Protein AF-A0A9N8DGD8-F1 (afdb_monomer_lite)

Structure (mmCIF, N/CA/C/O backbone):
data_AF-A0A9N8DGD8-F1
#
_entry.id   AF-A0A9N8DGD8-F1
#
loop_
_atom_site.group_PDB
_atom_site.id
_atom_site.type_symbol
_atom_site.label_atom_id
_atom_site.label_alt_id
_atom_site.label_comp_id
_atom_site.label_asym_id
_atom_site.label_entity_id
_atom_site.label_seq_id
_atom_site.pdbx_PDB_ins_code
_atom_site.Cartn_x
_atom_site.Cartn_y
_atom_site.Cartn_z
_atom_site.occupancy
_atom_site.B_iso_or_equiv
_atom_site.auth_seq_id
_atom_site.auth_comp_id
_atom_site.auth_asym_id
_atom_site.auth_atom_id
_atom_site.pdbx_PDB_model_num
ATOM 1 N N . MET A 1 1 ? 36.463 -11.127 -28.445 1.00 45.12 1 MET A N 1
ATOM 2 C CA . MET A 1 1 ? 36.648 -9.785 -27.838 1.00 45.12 1 MET A CA 1
ATOM 3 C C . MET A 1 1 ? 35.367 -8.936 -27.767 1.00 45.12 1 MET A C 1
ATOM 5 O O . MET A 1 1 ? 35.412 -7.889 -27.143 1.00 45.12 1 MET A O 1
ATOM 9 N N . MET A 1 2 ? 34.224 -9.372 -28.323 1.00 41.81 2 MET A N 1
ATOM 10 C CA . MET A 1 2 ? 32.972 -8.586 -28.338 1.00 41.81 2 MET A CA 1
ATOM 11 C C 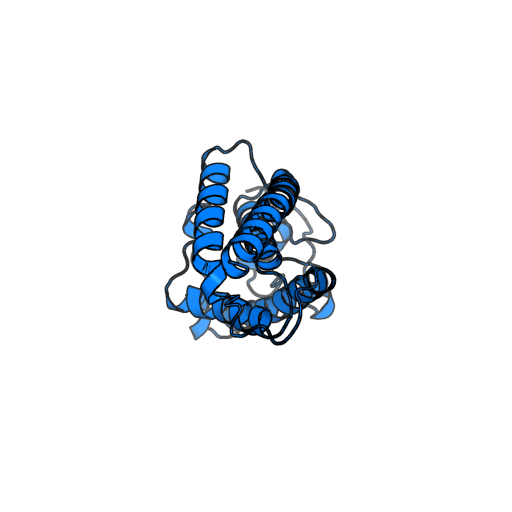. MET A 1 2 ? 32.136 -8.636 -27.042 1.00 41.81 2 MET A C 1
ATOM 13 O O . MET A 1 2 ? 31.405 -7.694 -26.780 1.00 41.81 2 MET A O 1
ATOM 17 N N . GLY A 1 3 ? 32.265 -9.666 -26.195 1.00 35.34 3 GLY A N 1
ATOM 18 C CA . GLY A 1 3 ? 31.406 -9.816 -25.003 1.00 35.34 3 GLY A CA 1
ATOM 19 C C . GLY A 1 3 ? 31.672 -8.829 -23.856 1.00 35.34 3 GLY A C 1
ATOM 20 O O . GLY A 1 3 ? 30.759 -8.490 -23.117 1.00 35.34 3 GLY A O 1
ATOM 21 N N . TRP A 1 4 ? 32.902 -8.323 -23.718 1.00 36.56 4 TRP A N 1
ATOM 22 C CA . TRP A 1 4 ? 33.268 -7.411 -22.622 1.00 36.56 4 TRP A CA 1
ATOM 23 C C . TRP A 1 4 ? 32.803 -5.967 -22.851 1.00 36.56 4 TRP A C 1
ATOM 25 O O . TRP A 1 4 ? 32.553 -5.247 -21.889 1.00 36.56 4 TRP A O 1
ATOM 35 N N . PHE A 1 5 ? 32.682 -5.537 -24.111 1.00 35.47 5 PHE A N 1
ATOM 36 C CA . PHE A 1 5 ? 32.248 -4.179 -24.454 1.00 35.47 5 PHE A CA 1
ATOM 37 C C . PHE A 1 5 ? 30.738 -3.991 -24.263 1.00 35.47 5 PHE A C 1
ATOM 39 O O . PHE A 1 5 ? 30.320 -2.945 -23.775 1.00 35.47 5 PHE A O 1
ATOM 46 N N . THR A 1 6 ? 29.934 -5.014 -24.571 1.00 43.31 6 THR A N 1
ATOM 47 C CA . THR A 1 6 ? 28.477 -4.989 -24.372 1.00 43.31 6 THR A CA 1
ATOM 48 C C . THR A 1 6 ? 28.124 -4.918 -22.887 1.00 43.31 6 THR A C 1
ATOM 50 O O . THR A 1 6 ? 27.436 -3.994 -22.475 1.00 43.31 6 THR A O 1
ATOM 53 N N . ILE A 1 7 ? 28.734 -5.777 -22.057 1.00 41.41 7 ILE A N 1
ATOM 54 C CA . ILE A 1 7 ? 28.515 -5.800 -20.598 1.00 41.41 7 ILE A CA 1
ATOM 55 C C . ILE A 1 7 ? 28.854 -4.449 -19.949 1.00 41.41 7 ILE A C 1
ATOM 57 O O . ILE A 1 7 ? 28.162 -3.998 -19.041 1.00 41.41 7 ILE A O 1
ATOM 61 N N . LYS A 1 8 ? 29.915 -3.776 -20.411 1.00 36.75 8 LYS A N 1
ATOM 62 C CA . LYS A 1 8 ? 30.334 -2.481 -19.858 1.00 36.75 8 LYS A CA 1
ATOM 63 C C . LYS A 1 8 ? 29.373 -1.349 -20.232 1.00 36.75 8 LYS A C 1
ATOM 65 O O . LYS A 1 8 ? 29.128 -0.476 -19.407 1.00 36.75 8 LYS A O 1
ATOM 70 N N . ASN A 1 9 ? 28.824 -1.376 -21.446 1.00 41.09 9 ASN A N 1
ATOM 71 C CA . ASN A 1 9 ? 27.825 -0.407 -21.895 1.00 41.09 9 ASN A CA 1
ATOM 72 C C . ASN A 1 9 ? 26.467 -0.635 -21.217 1.00 41.09 9 ASN A C 1
ATOM 74 O O . ASN A 1 9 ? 25.827 0.337 -20.819 1.00 41.09 9 ASN A O 1
ATOM 78 N N . ASP A 1 10 ? 26.079 -1.893 -21.001 1.00 40.75 10 ASP A N 1
ATOM 79 C CA . ASP A 1 10 ? 24.884 -2.244 -20.231 1.00 40.75 10 ASP A CA 1
ATOM 80 C C . ASP A 1 10 ? 25.025 -1.767 -18.779 1.00 40.75 10 ASP A C 1
ATOM 82 O O . ASP A 1 10 ? 24.144 -1.072 -18.282 1.00 40.75 10 ASP A O 1
ATOM 86 N N . LEU A 1 11 ? 26.177 -1.998 -18.137 1.00 36.31 11 LEU A N 1
ATOM 87 C CA . LEU A 1 11 ? 26.467 -1.499 -16.785 1.00 36.31 11 LEU A CA 1
ATOM 88 C C . LEU A 1 11 ? 26.450 0.034 -16.694 1.00 36.31 11 LEU A C 1
ATOM 90 O O . LEU A 1 11 ? 25.847 0.578 -15.775 1.00 36.31 11 LEU A O 1
ATOM 94 N N . LEU A 1 12 ? 27.052 0.744 -17.653 1.00 39.06 12 LEU A N 1
ATOM 95 C CA . LEU A 1 12 ? 27.059 2.213 -17.674 1.00 39.06 12 LEU A CA 1
ATOM 96 C C . LEU A 1 12 ? 25.661 2.799 -17.925 1.00 39.06 12 LEU A C 1
ATOM 98 O O . LEU A 1 12 ? 25.303 3.814 -17.323 1.00 39.06 12 LEU A O 1
ATOM 102 N N . SER A 1 13 ? 24.851 2.153 -18.770 1.00 50.62 13 SER A N 1
ATOM 103 C CA . SER A 1 13 ? 23.455 2.543 -18.991 1.00 50.62 13 SER A CA 1
ATOM 104 C C . SER A 1 13 ? 22.591 2.262 -17.758 1.00 50.62 13 SER A C 1
ATOM 106 O O . SER A 1 13 ? 21.786 3.105 -17.372 1.00 50.62 13 SER A O 1
ATOM 108 N N . MET A 1 14 ? 22.820 1.144 -17.064 1.00 40.88 14 MET A N 1
ATOM 109 C CA . MET A 1 14 ? 22.146 0.807 -15.813 1.00 40.88 14 MET A CA 1
ATOM 110 C C . MET A 1 14 ? 22.556 1.736 -14.668 1.00 40.88 14 MET A C 1
ATOM 112 O O . MET A 1 14 ? 21.687 2.116 -13.898 1.00 40.88 14 MET A O 1
ATOM 116 N N . GLU A 1 15 ? 23.817 2.162 -14.556 1.00 41.19 15 GLU A N 1
ATOM 117 C CA . GLU A 1 15 ? 24.265 3.115 -13.525 1.00 41.19 15 GLU A CA 1
ATOM 118 C C . GLU A 1 15 ? 23.739 4.540 -13.775 1.00 41.19 15 GLU A C 1
ATOM 120 O O . GLU A 1 15 ? 23.257 5.208 -12.855 1.00 41.19 15 GLU A O 1
ATOM 125 N N . SER A 1 16 ? 23.743 4.996 -15.030 1.00 44.84 16 SER A N 1
ATOM 126 C CA . SER A 1 16 ? 23.157 6.276 -15.455 1.00 44.84 16 SER A CA 1
ATOM 127 C C . SER A 1 16 ? 21.624 6.315 -15.299 1.00 44.84 16 SER A C 1
ATOM 129 O O . SER A 1 16 ? 21.041 7.350 -14.957 1.00 44.84 16 SER A O 1
ATOM 131 N N . PHE A 1 17 ? 20.949 5.185 -15.512 1.00 47.97 17 PHE A N 1
ATOM 132 C CA . PHE A 1 17 ? 19.490 5.099 -15.432 1.00 47.97 17 PHE A CA 1
ATOM 133 C C . PHE A 1 17 ? 18.988 4.743 -14.025 1.00 47.97 17 PHE A C 1
ATOM 135 O O . PHE A 1 17 ? 17.947 5.229 -13.589 1.00 47.97 17 PHE A O 1
ATOM 142 N N . ALA A 1 18 ? 19.750 3.958 -13.258 1.00 43.03 18 ALA A N 1
ATOM 143 C CA . ALA A 1 18 ? 19.518 3.759 -11.833 1.00 43.03 18 ALA A CA 1
ATOM 144 C C . ALA A 1 18 ? 19.726 5.066 -11.071 1.00 43.03 18 ALA A C 1
ATOM 146 O O . ALA A 1 18 ? 18.912 5.379 -10.217 1.00 43.03 18 ALA A O 1
ATOM 147 N N . SER A 1 19 ? 20.730 5.879 -11.408 1.00 46.78 19 SER A N 1
ATOM 148 C CA . SER A 1 19 ? 20.906 7.191 -10.769 1.00 46.78 19 SER A CA 1
ATOM 149 C C . SER A 1 19 ? 19.759 8.162 -11.072 1.00 46.78 19 SER A C 1
ATOM 151 O O . SER A 1 19 ? 19.330 8.870 -10.166 1.00 46.78 19 SER A O 1
ATOM 153 N N . SER A 1 20 ? 19.183 8.151 -12.280 1.00 52.03 20 SER A N 1
ATOM 154 C CA . SER A 1 20 ? 18.013 8.984 -12.613 1.00 52.03 20 SER A CA 1
ATOM 155 C C . SER A 1 20 ? 16.696 8.438 -12.048 1.00 52.03 20 SER A C 1
ATOM 157 O O . SER A 1 20 ? 15.911 9.206 -11.498 1.00 52.03 20 SER A O 1
ATOM 159 N N . GLY A 1 21 ? 16.470 7.122 -12.083 1.00 50.25 21 GLY A N 1
ATOM 160 C CA . GLY A 1 21 ? 15.317 6.484 -11.443 1.00 50.25 21 GLY A CA 1
ATOM 161 C C . GLY A 1 21 ? 15.341 6.630 -9.920 1.00 50.25 21 GLY A C 1
ATOM 162 O O . GLY A 1 21 ? 14.344 7.020 -9.324 1.00 50.25 21 GLY A O 1
ATOM 163 N N . VAL A 1 22 ? 16.491 6.402 -9.282 1.00 51.03 22 VAL A N 1
ATOM 164 C CA . VAL A 1 22 ? 16.682 6.601 -7.837 1.00 51.03 22 VAL A CA 1
ATOM 165 C C . VAL A 1 22 ? 16.555 8.076 -7.467 1.00 51.03 22 VAL A C 1
ATOM 167 O O . VAL A 1 22 ? 15.901 8.375 -6.474 1.00 51.03 22 VAL A O 1
ATOM 170 N N . ALA A 1 23 ? 17.087 9.008 -8.264 1.00 51.75 23 ALA A N 1
ATOM 171 C CA . ALA A 1 23 ? 16.906 10.440 -8.020 1.00 51.75 23 ALA A CA 1
ATOM 172 C C . ALA A 1 23 ? 15.431 10.859 -8.107 1.00 51.75 23 ALA A C 1
ATOM 174 O O . ALA A 1 23 ? 14.947 11.559 -7.221 1.00 51.75 23 ALA A O 1
ATOM 175 N N . VAL A 1 24 ? 14.691 10.388 -9.116 1.00 54.88 24 VAL A N 1
ATOM 176 C CA . VAL A 1 24 ? 13.244 10.636 -9.231 1.00 54.88 24 VAL A CA 1
ATOM 177 C C . VAL A 1 24 ? 12.498 10.049 -8.035 1.00 54.88 24 VAL A C 1
ATOM 179 O O . VAL A 1 24 ? 11.605 10.699 -7.507 1.00 54.88 24 VAL A O 1
ATOM 182 N N . VAL A 1 25 ? 12.878 8.865 -7.550 1.00 53.19 25 VAL A N 1
ATOM 183 C CA . VAL A 1 25 ? 12.225 8.258 -6.382 1.00 53.19 25 VAL A CA 1
ATOM 184 C C . VAL A 1 25 ? 12.551 8.979 -5.089 1.00 53.19 25 VAL A C 1
ATOM 186 O O . VAL A 1 25 ? 11.642 9.218 -4.299 1.00 53.19 25 VAL A O 1
ATOM 189 N N . LEU A 1 26 ? 13.809 9.366 -4.877 1.00 55.69 26 LEU A N 1
ATOM 190 C CA . LEU A 1 26 ? 14.176 10.208 -3.747 1.00 55.69 26 LEU A CA 1
ATOM 191 C C . LEU A 1 26 ? 13.313 11.470 -3.781 1.00 55.69 26 LEU A C 1
ATOM 193 O O . LEU A 1 26 ? 12.625 11.735 -2.804 1.00 55.69 26 LEU A O 1
ATOM 197 N N . VAL A 1 27 ? 13.198 12.136 -4.935 1.00 57.72 27 VAL A N 1
ATOM 198 C CA . VAL A 1 27 ? 12.345 13.321 -5.114 1.00 57.72 27 VAL A CA 1
ATOM 199 C C . VAL A 1 27 ? 10.859 13.047 -4.859 1.00 57.72 27 VAL A C 1
ATOM 201 O O . VAL A 1 27 ? 10.216 13.831 -4.168 1.00 57.72 27 VAL A O 1
ATOM 204 N N . LEU A 1 28 ? 10.299 11.940 -5.351 1.00 55.19 28 LEU A N 1
ATOM 205 C CA . LEU A 1 28 ? 8.897 11.572 -5.109 1.00 55.19 28 LEU A CA 1
ATOM 206 C C . LEU A 1 28 ? 8.637 11.119 -3.665 1.00 55.19 28 LEU A C 1
ATOM 208 O O . LEU A 1 28 ? 7.498 11.180 -3.205 1.00 55.19 28 LEU A O 1
ATOM 212 N N . SER A 1 29 ? 9.677 10.690 -2.948 1.00 56.81 29 SER A N 1
ATOM 213 C CA . SER A 1 29 ? 9.613 10.344 -1.528 1.00 56.81 29 SER A CA 1
ATOM 214 C C . SER A 1 29 ? 9.769 11.562 -0.607 1.00 56.81 29 SER A C 1
ATOM 216 O O . SER A 1 29 ? 9.266 11.525 0.514 1.00 56.81 29 SER A O 1
ATOM 218 N N . ILE A 1 30 ? 10.369 12.670 -1.077 1.00 61.88 30 ILE A N 1
ATOM 219 C CA . ILE A 1 30 ? 10.554 13.921 -0.307 1.00 61.88 30 ILE A CA 1
ATOM 220 C C . ILE A 1 30 ? 9.249 14.433 0.329 1.00 61.88 30 ILE A C 1
ATOM 222 O O . ILE A 1 30 ? 9.280 14.763 1.514 1.00 61.88 30 ILE A O 1
ATOM 226 N N . PRO A 1 31 ? 8.086 14.465 -0.357 1.00 57.06 31 PRO A N 1
ATOM 227 C CA . PRO A 1 31 ? 6.829 14.886 0.266 1.00 57.06 31 PRO A CA 1
ATOM 228 C C . PRO A 1 31 ? 6.429 14.024 1.472 1.00 57.06 31 PRO A C 1
ATOM 230 O O . PRO A 1 31 ? 5.739 14.488 2.384 1.00 57.06 31 PRO A O 1
ATOM 233 N N . PHE A 1 32 ? 6.892 12.775 1.511 1.00 55.53 32 PHE A N 1
ATOM 234 C CA . PHE A 1 32 ? 6.662 11.846 2.608 1.00 55.53 32 PHE A CA 1
ATOM 235 C C . PHE A 1 32 ? 7.762 11.923 3.677 1.00 55.53 32 PHE A C 1
ATOM 237 O O . PHE A 1 32 ? 7.430 11.763 4.850 1.00 55.53 32 PHE A O 1
ATOM 244 N N . MET A 1 33 ? 9.003 12.297 3.332 1.00 57.06 33 MET A N 1
ATOM 245 C CA . MET A 1 33 ? 10.107 12.543 4.280 1.00 57.06 33 MET A CA 1
ATOM 246 C C . MET A 1 33 ? 9.731 13.564 5.358 1.00 57.06 33 MET A C 1
ATOM 248 O O . MET A 1 33 ? 9.029 14.543 5.102 1.00 57.06 33 MET A O 1
ATOM 252 N N . THR A 1 34 ? 10.151 13.309 6.595 1.00 59.06 34 THR A N 1
ATOM 253 C CA . THR A 1 34 ? 9.811 14.141 7.762 1.00 59.06 34 THR A CA 1
ATOM 254 C C . THR A 1 34 ? 11.073 14.685 8.416 1.00 59.06 34 THR A C 1
ATOM 256 O O . THR A 1 34 ? 12.161 14.155 8.193 1.00 59.06 34 THR A O 1
ATOM 259 N N . ASP A 1 35 ? 10.928 15.677 9.295 1.00 59.62 35 ASP A N 1
ATOM 260 C CA . ASP A 1 35 ? 12.024 16.170 10.147 1.00 59.62 35 ASP A CA 1
ATOM 261 C C . ASP A 1 35 ? 12.508 15.105 11.154 1.00 59.62 35 ASP A C 1
ATOM 263 O O . ASP A 1 35 ? 13.486 15.292 11.877 1.00 59.62 35 ASP A O 1
ATOM 267 N N . ASN A 1 36 ? 11.827 13.957 11.212 1.00 63.00 36 ASN A N 1
ATOM 268 C CA . ASN A 1 36 ? 12.174 12.859 12.086 1.00 63.00 36 ASN A CA 1
ATOM 269 C C . ASN A 1 36 ? 13.283 11.999 11.456 1.00 63.00 36 ASN A C 1
ATOM 271 O O . ASN A 1 36 ? 13.071 11.245 10.506 1.00 63.00 36 ASN A O 1
ATOM 275 N N . VAL A 1 37 ? 14.479 12.066 12.040 1.00 65.06 37 VAL A N 1
ATOM 276 C CA . VAL A 1 37 ? 15.655 11.293 11.607 1.00 65.06 37 VAL A CA 1
ATOM 277 C C . VAL A 1 37 ? 15.387 9.782 11.599 1.00 65.06 37 VAL A C 1
ATOM 279 O O . VAL A 1 37 ? 15.874 9.083 10.708 1.00 65.06 37 VAL A O 1
ATOM 282 N N . ALA A 1 38 ? 14.570 9.264 12.523 1.00 62.88 38 ALA A N 1
ATOM 283 C CA . ALA A 1 38 ? 14.193 7.851 12.533 1.00 62.88 38 ALA A CA 1
ATOM 284 C C . ALA A 1 38 ? 13.357 7.475 11.296 1.00 62.88 38 ALA A C 1
ATOM 286 O O . ALA A 1 38 ? 13.631 6.459 10.664 1.00 62.88 38 ALA A O 1
ATOM 287 N N . PHE A 1 39 ? 12.408 8.324 10.886 1.00 62.16 39 PHE A N 1
ATOM 288 C CA . PHE A 1 39 ? 11.596 8.121 9.677 1.00 62.16 39 PHE A CA 1
ATOM 289 C C . PHE A 1 39 ? 12.470 8.018 8.419 1.00 62.16 39 PHE A C 1
ATOM 291 O O . PHE A 1 39 ? 12.303 7.111 7.599 1.00 62.16 39 PHE A O 1
ATOM 298 N N . ASN A 1 40 ? 13.430 8.935 8.282 1.00 63.62 40 ASN A N 1
ATOM 299 C CA . ASN A 1 40 ? 14.326 8.968 7.126 1.00 63.62 40 ASN A CA 1
ATOM 300 C C . ASN A 1 40 ? 15.275 7.759 7.123 1.00 63.62 40 ASN A C 1
ATOM 302 O O . ASN A 1 40 ? 15.513 7.163 6.074 1.00 63.62 40 ASN A O 1
ATOM 306 N N . SER A 1 41 ? 15.743 7.339 8.303 1.00 66.75 41 SER A N 1
ATOM 307 C CA . SER A 1 41 ? 16.620 6.170 8.462 1.00 66.75 41 SER A CA 1
ATOM 308 C C . SER A 1 41 ? 15.907 4.862 8.101 1.00 66.75 41 SER A C 1
ATOM 310 O O . SER A 1 41 ? 16.477 4.004 7.432 1.00 66.75 41 SER A O 1
ATOM 312 N N . ILE A 1 42 ? 14.635 4.723 8.481 1.00 65.50 42 ILE A N 1
ATOM 313 C CA . ILE A 1 42 ? 13.803 3.562 8.136 1.00 65.50 42 ILE A CA 1
ATOM 314 C C . ILE A 1 42 ? 13.496 3.544 6.641 1.00 65.50 42 ILE A C 1
ATOM 316 O O . ILE A 1 42 ? 13.594 2.496 6.007 1.00 65.50 42 ILE A O 1
ATOM 320 N N . SER A 1 43 ? 13.155 4.692 6.055 1.00 63.12 43 SER A N 1
ATOM 321 C CA . SER A 1 43 ? 12.910 4.791 4.611 1.00 63.12 43 SER A CA 1
ATOM 322 C C . SER A 1 43 ? 14.147 4.358 3.811 1.00 63.12 43 SER A C 1
ATOM 324 O O . SER A 1 43 ? 14.028 3.614 2.840 1.00 63.12 43 SER A O 1
ATOM 326 N N . LEU A 1 44 ? 15.347 4.725 4.277 1.00 65.81 44 LEU A N 1
ATOM 327 C CA . LEU A 1 44 ? 16.617 4.296 3.687 1.00 65.81 44 LEU A CA 1
ATOM 328 C C . LEU A 1 44 ? 16.910 2.797 3.900 1.00 65.81 44 LEU A C 1
ATOM 330 O O . LEU A 1 44 ? 17.378 2.125 2.983 1.00 65.81 44 LEU A O 1
ATOM 334 N N . ALA A 1 45 ? 16.608 2.238 5.074 1.00 68.38 45 ALA A N 1
ATOM 335 C CA . ALA A 1 45 ? 16.751 0.800 5.311 1.00 68.38 45 ALA A CA 1
ATOM 336 C C . ALA A 1 45 ? 15.823 -0.026 4.397 1.00 68.38 45 ALA A C 1
ATOM 338 O O . ALA A 1 45 ? 16.246 -1.028 3.817 1.00 68.38 45 ALA A O 1
ATOM 339 N N . ASN A 1 46 ? 14.586 0.435 4.190 1.00 65.00 46 ASN A N 1
ATOM 340 C CA . ASN A 1 46 ? 13.637 -0.202 3.272 1.00 65.00 46 ASN A CA 1
ATOM 341 C C . ASN A 1 46 ? 14.037 -0.041 1.806 1.00 65.00 46 ASN A C 1
ATOM 343 O O . ASN A 1 46 ? 13.808 -0.952 1.013 1.00 65.00 46 ASN A O 1
ATOM 347 N N . PHE A 1 47 ? 14.699 1.059 1.442 1.00 63.78 47 PHE A N 1
ATOM 348 C CA . PHE A 1 47 ? 15.359 1.182 0.142 1.00 63.78 47 PHE A CA 1
ATOM 349 C C . PHE A 1 47 ? 16.386 0.060 -0.069 1.00 63.78 47 PHE A C 1
ATOM 351 O O . PHE A 1 47 ? 16.350 -0.625 -1.092 1.00 63.78 47 PHE A O 1
ATOM 358 N N . GLY A 1 48 ? 17.236 -0.200 0.930 1.00 65.94 48 GLY A N 1
ATOM 359 C CA . GLY A 1 48 ? 18.177 -1.323 0.911 1.00 65.94 48 GLY A CA 1
ATOM 360 C C . GLY A 1 48 ? 17.483 -2.683 0.763 1.00 65.94 48 GLY A C 1
ATOM 361 O O . GLY A 1 48 ? 17.870 -3.485 -0.086 1.00 65.94 48 GLY A O 1
ATOM 362 N N . LEU A 1 49 ? 16.409 -2.924 1.521 1.00 67.62 49 LEU A N 1
ATOM 363 C CA . LEU A 1 49 ? 15.612 -4.151 1.414 1.00 67.62 49 LEU A CA 1
ATOM 364 C C . LEU A 1 49 ? 14.945 -4.300 0.035 1.00 67.62 49 LEU A C 1
ATOM 366 O O . LEU A 1 49 ? 14.942 -5.388 -0.536 1.00 67.62 49 LEU A O 1
ATOM 370 N N . SER A 1 50 ? 14.438 -3.207 -0.536 1.00 65.44 50 SER A N 1
ATOM 371 C CA . SER A 1 50 ? 13.839 -3.184 -1.877 1.00 65.44 50 SER A CA 1
ATOM 372 C C . SER A 1 50 ? 14.839 -3.614 -2.941 1.00 65.44 50 SER A C 1
ATOM 374 O O . SER A 1 50 ? 14.507 -4.412 -3.817 1.00 65.44 50 SER A O 1
ATOM 376 N N . LEU A 1 51 ? 16.078 -3.120 -2.853 1.00 67.06 51 LEU A N 1
ATOM 377 C CA . LEU A 1 51 ? 17.158 -3.519 -3.752 1.00 67.06 51 LEU A CA 1
ATOM 378 C C . LEU A 1 51 ? 17.468 -5.012 -3.621 1.00 67.06 51 LEU A C 1
ATOM 380 O O . LEU A 1 51 ? 17.582 -5.687 -4.643 1.00 67.06 51 LEU A O 1
ATOM 384 N N . LEU A 1 52 ? 17.531 -5.530 -2.390 1.00 70.69 52 LEU A N 1
ATOM 385 C CA . LEU A 1 52 ? 17.789 -6.947 -2.112 1.00 70.69 52 LEU A CA 1
ATOM 386 C C . LEU A 1 52 ? 16.681 -7.869 -2.636 1.00 70.69 52 LEU A C 1
ATOM 388 O O . LEU A 1 52 ? 16.976 -8.937 -3.166 1.00 70.69 52 LEU A O 1
ATOM 392 N N . LEU A 1 53 ? 15.414 -7.467 -2.512 1.00 69.31 53 LEU A N 1
ATOM 393 C CA . LEU A 1 53 ? 14.272 -8.262 -2.972 1.00 69.31 53 LEU A CA 1
ATOM 394 C C . LEU A 1 53 ? 14.023 -8.124 -4.479 1.00 69.31 53 LEU A C 1
ATOM 396 O O . LEU A 1 53 ? 13.463 -9.035 -5.089 1.00 69.31 53 LEU A O 1
ATOM 400 N N . SER A 1 54 ? 14.460 -7.025 -5.102 1.00 69.19 54 SER A N 1
ATOM 401 C CA . SER A 1 54 ? 14.200 -6.737 -6.517 1.00 69.19 54 SER A CA 1
ATOM 402 C C . SER A 1 54 ? 14.547 -7.875 -7.498 1.00 69.19 54 SER A C 1
ATOM 404 O O . SER A 1 54 ? 13.751 -8.091 -8.413 1.00 69.19 54 SER A O 1
ATOM 406 N N . PRO A 1 55 ? 15.621 -8.679 -7.331 1.00 69.12 55 PRO A N 1
ATOM 407 C CA . PRO A 1 55 ? 15.916 -9.786 -8.243 1.00 69.12 55 PRO A CA 1
ATOM 408 C C . PRO A 1 55 ? 14.956 -10.974 -8.090 1.00 69.12 55 PRO A C 1
ATOM 410 O O . PRO A 1 55 ? 14.761 -11.722 -9.040 1.00 69.12 55 PRO A O 1
ATOM 413 N N . ILE A 1 56 ? 14.346 -11.163 -6.915 1.00 68.88 56 ILE A N 1
ATOM 414 C CA . ILE A 1 56 ? 13.363 -12.235 -6.665 1.00 68.88 56 ILE A CA 1
ATOM 415 C C . ILE A 1 56 ? 12.028 -11.889 -7.335 1.00 68.88 56 ILE A C 1
ATOM 417 O O . ILE A 1 56 ? 11.349 -12.754 -7.904 1.00 68.88 56 ILE A O 1
ATOM 421 N N . ILE A 1 57 ? 11.658 -10.609 -7.260 1.00 65.50 57 ILE A N 1
ATOM 422 C CA . ILE A 1 57 ? 10.402 -10.091 -7.799 1.00 65.50 57 ILE A CA 1
ATOM 423 C C . ILE A 1 57 ? 10.502 -9.920 -9.332 1.00 65.50 57 ILE A C 1
ATOM 425 O O . ILE A 1 57 ? 9.567 -10.290 -10.036 1.00 65.50 57 ILE A O 1
ATOM 429 N N . PHE A 1 58 ? 11.650 -9.450 -9.846 1.00 64.50 58 PHE A N 1
ATOM 430 C CA . PHE A 1 58 ? 11.885 -9.084 -11.257 1.00 64.50 58 PHE A CA 1
ATOM 431 C C . PHE A 1 58 ? 13.062 -9.835 -11.877 1.00 64.50 58 PHE A C 1
ATOM 433 O O . PHE A 1 58 ? 13.897 -9.232 -12.549 1.00 64.50 58 PHE A O 1
ATOM 440 N N . SER A 1 59 ? 13.182 -11.136 -11.619 1.00 63.66 59 SER A N 1
ATOM 441 C CA . SER A 1 59 ? 14.206 -11.950 -12.277 1.00 63.66 59 SER A CA 1
ATOM 442 C C . SER A 1 59 ? 14.048 -11.853 -13.798 1.00 63.66 59 SER A C 1
ATOM 444 O O . SER A 1 59 ? 12.982 -12.186 -14.323 1.00 63.66 59 SER A O 1
ATOM 446 N N . ASP A 1 60 ? 15.113 -11.449 -14.492 1.00 59.84 60 ASP A N 1
ATOM 447 C CA . ASP A 1 60 ? 15.112 -11.176 -15.940 1.00 59.84 60 ASP A CA 1
ATOM 448 C C . ASP A 1 60 ? 14.738 -12.425 -16.764 1.00 59.84 60 ASP A C 1
ATOM 450 O O . ASP A 1 60 ? 14.183 -12.332 -17.852 1.00 59.84 60 ASP A O 1
ATOM 454 N N . SER A 1 61 ? 14.948 -13.614 -16.194 1.00 55.69 61 SER A N 1
ATOM 455 C CA . SER A 1 61 ? 14.573 -14.913 -16.760 1.00 55.69 61 SER A CA 1
ATOM 456 C C . SER A 1 61 ? 13.063 -15.164 -16.875 1.00 55.69 61 SER A C 1
ATOM 458 O O . SER A 1 61 ? 12.670 -16.136 -17.513 1.00 55.69 61 SER A O 1
ATOM 460 N N . PHE A 1 62 ? 12.219 -14.327 -16.263 1.00 51.28 62 PHE A N 1
ATOM 461 C CA . PHE A 1 62 ? 10.759 -14.487 -16.252 1.00 51.28 62 PHE A CA 1
ATOM 462 C C . PHE A 1 62 ? 9.989 -13.315 -16.874 1.00 51.28 62 PHE A C 1
ATOM 464 O O . PHE A 1 62 ? 8.767 -13.411 -16.989 1.00 51.28 62 PHE A O 1
ATOM 471 N N . GLN A 1 63 ? 10.650 -12.223 -17.276 1.00 57.72 63 GLN A N 1
ATOM 472 C CA . GLN A 1 63 ? 9.959 -11.120 -17.946 1.00 57.72 63 GLN A CA 1
ATOM 473 C C . GLN A 1 63 ? 9.705 -11.486 -19.413 1.00 57.72 63 GLN A C 1
ATOM 475 O O . GLN A 1 63 ? 10.633 -11.706 -20.184 1.00 57.72 63 GLN A O 1
ATOM 480 N N . ILE A 1 64 ? 8.428 -11.584 -19.791 1.00 56.00 64 ILE A N 1
ATOM 481 C CA . ILE A 1 64 ? 7.991 -12.068 -21.114 1.00 56.00 64 ILE A CA 1
ATOM 482 C C . ILE A 1 64 ? 8.242 -11.022 -22.224 1.00 56.00 64 ILE A C 1
ATOM 484 O O . ILE A 1 64 ? 8.154 -11.342 -23.407 1.00 56.00 64 ILE A O 1
ATOM 4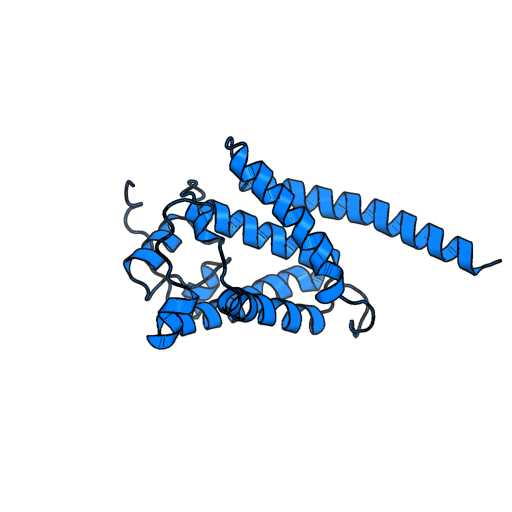88 N N . THR A 1 65 ? 8.580 -9.774 -21.884 1.00 59.16 65 THR A N 1
ATOM 489 C CA . THR A 1 65 ? 8.712 -8.672 -22.852 1.00 59.16 65 THR A CA 1
ATOM 490 C C . THR A 1 65 ? 9.699 -7.596 -22.395 1.00 59.16 65 THR A C 1
ATOM 492 O O . THR A 1 65 ? 10.040 -7.520 -21.217 1.00 59.16 65 THR A O 1
ATOM 495 N N . GLU A 1 66 ? 10.075 -6.715 -23.326 1.00 64.50 66 GLU A N 1
ATOM 496 C CA . GLU A 1 66 ? 10.906 -5.532 -23.078 1.00 64.50 66 GLU A CA 1
ATOM 497 C C . GLU A 1 66 ? 10.333 -4.617 -21.973 1.00 64.50 66 GLU A C 1
ATOM 499 O O . GLU A 1 66 ? 9.120 -4.362 -21.957 1.00 64.50 66 GLU A O 1
ATOM 504 N N . PRO A 1 67 ? 11.174 -4.083 -21.066 1.00 67.88 67 PRO A N 1
ATOM 505 C CA . PRO A 1 67 ? 10.732 -3.198 -19.993 1.00 67.88 67 PRO A CA 1
ATOM 506 C C . PRO A 1 67 ? 10.052 -1.928 -20.518 1.00 67.88 67 PRO A C 1
ATOM 508 O O . PRO A 1 67 ? 10.595 -1.229 -21.375 1.00 67.88 67 PRO A O 1
ATOM 511 N N . ASN A 1 68 ? 8.888 -1.569 -19.964 1.00 77.25 68 ASN A N 1
ATOM 512 C CA . ASN A 1 68 ? 8.148 -0.384 -20.399 1.00 77.25 68 ASN A CA 1
ATOM 513 C C . ASN A 1 68 ? 7.522 0.392 -19.224 1.00 77.25 68 ASN A C 1
ATOM 515 O O . ASN A 1 68 ? 6.628 -0.078 -18.520 1.00 77.25 68 ASN A O 1
ATOM 519 N N . TRP A 1 69 ? 7.966 1.639 -19.051 1.00 78.25 69 TRP A N 1
ATOM 520 C CA . TRP A 1 69 ? 7.530 2.544 -17.982 1.00 78.25 69 TRP A CA 1
ATOM 521 C C . TRP A 1 69 ? 6.043 2.908 -18.024 1.00 78.25 69 TRP A C 1
ATOM 523 O O . TRP A 1 69 ? 5.471 3.220 -16.980 1.00 78.25 69 TRP A O 1
ATOM 533 N N . TRP A 1 70 ? 5.385 2.810 -19.182 1.00 81.56 70 TRP A N 1
ATOM 534 C CA . TRP A 1 70 ? 3.940 3.036 -19.298 1.00 81.56 70 TRP A CA 1
ATOM 535 C C . TRP A 1 70 ? 3.107 2.027 -18.501 1.00 81.56 70 TRP A C 1
ATOM 537 O O . TRP A 1 70 ? 1.961 2.315 -18.160 1.00 81.56 70 TRP A O 1
ATOM 547 N N . PHE A 1 71 ? 3.683 0.876 -18.141 1.00 83.12 71 PHE A N 1
ATOM 548 C CA . PHE A 1 71 ? 3.028 -0.090 -17.265 1.00 83.12 71 PHE A CA 1
ATOM 549 C C . PHE A 1 71 ? 3.134 0.258 -15.783 1.00 83.12 71 PHE A C 1
ATOM 551 O O . PHE A 1 71 ? 2.405 -0.338 -14.998 1.00 83.12 71 PHE A O 1
ATOM 558 N N . LEU A 1 72 ? 3.969 1.221 -15.369 1.00 83.25 72 LEU A N 1
ATOM 559 C CA . LEU A 1 72 ? 4.085 1.582 -13.955 1.00 83.25 72 LEU A CA 1
ATOM 560 C C . LEU A 1 72 ? 2.755 2.112 -13.379 1.00 83.25 72 LEU A C 1
ATOM 562 O O . LEU A 1 72 ? 2.320 1.575 -12.364 1.00 83.25 72 LEU A O 1
ATOM 566 N N . PRO A 1 73 ? 2.036 3.071 -14.000 1.00 86.50 73 PRO A N 1
ATOM 567 C CA . PRO A 1 73 ? 0.723 3.488 -13.501 1.00 86.50 73 PRO A CA 1
ATOM 568 C C . PRO A 1 73 ? -0.299 2.344 -13.458 1.00 86.50 73 PRO A C 1
ATOM 570 O O . PRO A 1 73 ? -1.062 2.235 -12.500 1.00 86.50 73 PRO A O 1
ATOM 573 N N . ILE A 1 74 ? -0.288 1.464 -14.466 1.00 88.19 74 ILE A N 1
ATOM 574 C CA . ILE A 1 74 ? -1.165 0.284 -14.521 1.00 88.19 74 ILE A CA 1
ATOM 575 C C . ILE A 1 74 ? -0.845 -0.651 -13.354 1.00 88.19 74 ILE A C 1
ATOM 577 O O . ILE A 1 74 ? -1.749 -1.090 -12.651 1.00 88.19 74 ILE A O 1
ATOM 581 N N . PHE A 1 75 ? 0.440 -0.902 -13.112 1.00 87.19 75 PHE A N 1
ATOM 582 C CA . PHE A 1 75 ? 0.928 -1.700 -11.999 1.00 87.19 75 PHE A CA 1
ATOM 583 C C . PHE A 1 75 ? 0.469 -1.127 -10.656 1.00 87.19 75 PHE A C 1
ATOM 585 O O . PHE A 1 75 ? -0.080 -1.873 -9.854 1.00 87.19 75 PHE A O 1
ATOM 592 N N . LEU A 1 76 ? 0.602 0.188 -10.437 1.00 88.62 76 LEU A N 1
ATOM 593 C CA . LEU A 1 76 ? 0.137 0.847 -9.210 1.00 88.62 76 LEU A CA 1
ATOM 594 C C . LEU A 1 76 ? -1.366 0.642 -8.977 1.00 88.62 76 LEU A C 1
ATOM 596 O O . LEU A 1 76 ? -1.770 0.288 -7.873 1.00 88.62 76 LEU A O 1
ATOM 600 N N . VAL A 1 77 ? -2.192 0.851 -10.005 1.00 91.12 77 VAL A N 1
ATOM 601 C CA . VAL A 1 77 ? -3.657 0.741 -9.893 1.00 91.12 77 VAL A CA 1
ATOM 602 C C . VAL A 1 77 ? -4.100 -0.709 -9.703 1.00 91.12 77 VAL A C 1
ATOM 604 O O . VAL A 1 77 ? -4.916 -0.993 -8.828 1.00 91.12 77 VAL A O 1
ATOM 607 N N . VAL A 1 78 ? -3.561 -1.636 -10.501 1.00 91.81 78 VAL A N 1
ATOM 608 C CA . VAL A 1 78 ? -3.884 -3.068 -10.406 1.00 91.81 78 VAL A CA 1
ATOM 609 C C . VAL A 1 78 ? -3.476 -3.611 -9.042 1.00 91.81 78 VAL A C 1
ATOM 611 O O . VAL A 1 78 ? -4.251 -4.322 -8.403 1.00 91.81 78 VAL A O 1
ATOM 614 N N . LEU A 1 79 ? -2.279 -3.257 -8.577 1.00 90.81 79 LEU A N 1
ATOM 615 C CA . LEU A 1 79 ? -1.776 -3.740 -7.305 1.00 90.81 79 LEU A CA 1
ATOM 616 C C . LEU A 1 79 ? -2.539 -3.134 -6.124 1.00 90.81 79 LEU A C 1
ATOM 618 O O . LEU A 1 79 ? -2.903 -3.882 -5.223 1.00 90.81 79 LEU A O 1
ATOM 622 N N . ASP A 1 80 ? -2.871 -1.838 -6.144 1.00 93.75 80 ASP A N 1
ATOM 623 C CA . ASP A 1 80 ? -3.725 -1.234 -5.110 1.00 93.75 80 ASP A CA 1
ATOM 624 C C . ASP A 1 80 ? -5.110 -1.897 -5.061 1.00 93.75 80 ASP A C 1
ATOM 626 O O . ASP A 1 80 ? -5.605 -2.199 -3.979 1.00 93.75 80 ASP A O 1
ATOM 630 N N . ALA A 1 81 ? -5.706 -2.223 -6.214 1.00 95.06 81 ALA A N 1
ATOM 631 C CA . ALA A 1 81 ? -6.979 -2.940 -6.268 1.00 95.06 81 ALA A CA 1
ATOM 632 C C . ALA A 1 81 ? -6.886 -4.366 -5.695 1.00 95.06 81 ALA A C 1
ATOM 634 O O . ALA A 1 81 ? -7.785 -4.801 -4.975 1.00 95.06 81 ALA A O 1
ATOM 635 N N . ILE A 1 82 ? -5.809 -5.106 -5.976 1.00 94.69 82 ILE A N 1
ATOM 636 C CA . ILE A 1 82 ? -5.614 -6.449 -5.408 1.00 94.69 82 ILE A CA 1
ATOM 637 C C . ILE A 1 82 ? -5.370 -6.364 -3.899 1.00 94.69 82 ILE A C 1
ATOM 639 O O . ILE A 1 82 ? -6.007 -7.088 -3.132 1.00 94.69 82 ILE A O 1
ATOM 643 N N . LEU A 1 83 ? -4.492 -5.460 -3.461 1.00 92.62 83 LEU A N 1
ATOM 644 C CA . LEU A 1 83 ? -4.189 -5.266 -2.045 1.00 92.62 83 LEU A CA 1
ATOM 645 C C . LEU A 1 83 ? -5.401 -4.745 -1.268 1.00 92.62 83 LEU A C 1
ATOM 647 O O . LEU A 1 83 ? -5.594 -5.145 -0.126 1.00 92.62 83 LEU A O 1
ATOM 651 N N . TYR A 1 84 ? -6.268 -3.940 -1.885 1.00 95.25 84 TYR A N 1
ATOM 652 C CA . TYR A 1 84 ? -7.573 -3.571 -1.334 1.00 95.25 84 TYR A CA 1
ATOM 653 C C . TYR A 1 84 ? -8.414 -4.806 -0.997 1.00 95.25 84 TYR A C 1
ATOM 655 O O . TYR A 1 84 ? -8.980 -4.898 0.093 1.00 95.25 84 TYR A O 1
ATOM 663 N N . TRP A 1 85 ? -8.491 -5.777 -1.912 1.00 94.75 85 TRP A N 1
ATOM 664 C CA . TRP A 1 85 ? -9.253 -6.998 -1.669 1.00 94.75 85 TRP A CA 1
ATOM 665 C C . TRP A 1 85 ? -8.620 -7.836 -0.569 1.00 94.75 85 TRP A C 1
ATOM 667 O O . TRP A 1 85 ? -9.335 -8.234 0.347 1.00 94.75 85 TRP A O 1
ATOM 677 N N . VAL A 1 86 ? -7.299 -8.043 -0.606 1.00 92.38 86 VAL A N 1
ATOM 678 C CA . VAL A 1 86 ? -6.557 -8.727 0.469 1.00 92.38 86 VAL A CA 1
ATOM 679 C C . VAL A 1 86 ? -6.866 -8.083 1.821 1.00 92.38 86 VAL A C 1
ATOM 681 O O . VAL A 1 86 ? -7.317 -8.761 2.744 1.00 92.38 86 VAL A O 1
ATOM 684 N N . HIS A 1 87 ? -6.739 -6.760 1.904 1.00 92.00 87 HIS A N 1
ATOM 685 C CA . HIS A 1 87 ? -7.011 -5.987 3.106 1.00 92.00 87 HIS A CA 1
ATOM 686 C C . HIS A 1 87 ? -8.456 -6.169 3.593 1.00 92.00 87 HIS A C 1
ATOM 688 O O . HIS A 1 87 ? -8.712 -6.487 4.758 1.00 92.00 87 HIS A O 1
ATOM 694 N N . ARG A 1 88 ? -9.425 -6.034 2.685 1.00 92.56 88 ARG A N 1
ATOM 695 C CA . ARG A 1 88 ? -10.847 -6.212 2.985 1.00 92.56 88 ARG A CA 1
ATOM 696 C C . ARG A 1 88 ? -11.165 -7.632 3.452 1.00 92.56 88 ARG A C 1
ATOM 698 O O . ARG A 1 88 ? -11.972 -7.795 4.367 1.00 92.56 88 ARG A O 1
ATOM 705 N N . PHE A 1 89 ? -10.557 -8.657 2.854 1.00 90.56 89 PHE A N 1
ATOM 706 C CA . PHE A 1 89 ? -10.730 -10.047 3.278 1.00 90.56 89 PHE A CA 1
ATOM 707 C C . PHE A 1 89 ? -10.185 -10.272 4.690 1.00 90.56 89 PHE A C 1
ATOM 709 O O . PHE A 1 89 ? -10.892 -10.868 5.510 1.00 90.56 89 PHE A O 1
ATOM 716 N N . CYS A 1 90 ? -9.009 -9.718 5.006 1.00 87.69 90 CYS A N 1
ATOM 717 C CA . CYS A 1 90 ? -8.425 -9.783 6.347 1.00 87.69 90 CYS A CA 1
ATOM 718 C C . CYS A 1 90 ? -9.354 -9.197 7.420 1.00 87.69 90 CYS A C 1
ATOM 720 O O . CYS A 1 90 ? -9.472 -9.772 8.497 1.00 87.69 90 CYS A O 1
ATOM 722 N N . HIS A 1 91 ? -10.097 -8.127 7.111 1.00 86.75 91 HIS A N 1
ATOM 723 C CA . HIS A 1 91 ? -11.075 -7.530 8.037 1.00 86.75 91 HIS A CA 1
ATOM 724 C C . HIS A 1 91 ? -12.476 -8.141 7.995 1.00 86.75 91 HIS A C 1
ATOM 726 O O . HIS A 1 91 ? -13.284 -7.893 8.889 1.00 86.75 91 HIS A O 1
ATOM 732 N N . ARG A 1 92 ? -12.828 -8.939 6.985 1.00 84.19 92 ARG A N 1
ATOM 733 C CA . ARG A 1 92 ? -14.161 -9.568 6.921 1.00 84.19 92 ARG A CA 1
ATOM 734 C C . ARG A 1 92 ? -14.209 -10.955 7.532 1.00 84.19 92 ARG A C 1
ATOM 736 O O . ARG A 1 92 ? -15.253 -11.352 8.048 1.00 84.19 92 ARG A O 1
ATOM 743 N N . VAL A 1 93 ? -13.103 -11.685 7.505 1.00 80.88 93 VAL A N 1
ATOM 744 C CA . VAL A 1 93 ? -13.038 -13.028 8.075 1.00 80.88 93 VAL A CA 1
ATOM 745 C C . VAL A 1 93 ? -12.364 -12.948 9.437 1.00 80.88 93 VAL A C 1
ATOM 747 O O . VAL A 1 93 ? -11.170 -12.692 9.512 1.00 80.88 93 VAL A O 1
ATOM 750 N N . LYS A 1 94 ? -13.105 -13.215 10.523 1.00 70.94 94 LYS A N 1
ATOM 751 C CA . LYS A 1 94 ? -12.598 -13.107 11.910 1.00 70.94 94 LYS A CA 1
ATOM 752 C C . LYS A 1 94 ? -11.264 -13.828 12.145 1.00 70.94 94 LYS A C 1
ATOM 754 O O . LYS A 1 94 ? -10.420 -13.314 12.864 1.00 70.94 94 LYS A O 1
ATOM 759 N N . ALA A 1 95 ? -11.055 -14.990 11.521 1.00 62.19 95 ALA A N 1
ATOM 760 C CA . ALA A 1 95 ? -9.796 -15.734 11.626 1.00 62.19 95 ALA A CA 1
ATOM 761 C C . ALA A 1 95 ? -8.589 -14.984 11.025 1.00 62.19 95 ALA A C 1
ATOM 763 O O . ALA A 1 95 ? -7.467 -15.168 11.479 1.00 62.19 95 ALA A O 1
ATOM 764 N N . HIS A 1 96 ? -8.821 -14.114 10.040 1.00 71.81 96 HIS A N 1
ATOM 765 C CA . HIS A 1 96 ? -7.788 -13.356 9.336 1.00 71.81 96 HIS A CA 1
ATOM 766 C C . HIS A 1 96 ? -7.555 -11.966 9.944 1.00 71.81 96 HIS A C 1
ATOM 768 O O . HIS A 1 96 ? -6.608 -11.292 9.556 1.00 71.81 96 HIS A O 1
ATOM 774 N N . TRP A 1 97 ? -8.343 -11.558 10.949 1.00 71.00 97 TRP A N 1
ATOM 775 C CA . TRP A 1 97 ? -8.088 -10.314 11.686 1.00 71.00 97 TRP A CA 1
ATOM 776 C C . TRP A 1 97 ? -6.700 -10.322 12.318 1.00 71.00 97 TRP A C 1
ATOM 778 O O . TRP A 1 97 ? -6.019 -9.309 12.301 1.00 71.00 97 TRP A O 1
ATOM 788 N N . GLN A 1 98 ? -6.257 -11.476 12.819 1.00 66.56 98 GLN A N 1
ATOM 789 C CA . GLN A 1 98 ? -4.939 -11.653 13.440 1.00 66.56 98 GLN A CA 1
ATOM 790 C C . GLN A 1 98 ? -3.784 -11.403 12.458 1.00 66.56 98 GLN A C 1
ATOM 792 O O . GLN A 1 98 ? -2.695 -11.036 12.884 1.00 66.56 98 GLN A O 1
ATOM 797 N N . ILE A 1 99 ? -4.031 -11.584 11.154 1.00 68.25 99 ILE A N 1
ATOM 798 C CA . ILE A 1 99 ? -3.019 -11.428 10.104 1.00 68.25 99 ILE A CA 1
ATOM 799 C C . ILE A 1 99 ? -2.690 -9.958 9.885 1.00 68.25 99 ILE A C 1
ATOM 801 O O . ILE A 1 99 ? -1.604 -9.672 9.426 1.00 68.25 99 ILE A O 1
ATOM 805 N N . HIS A 1 100 ? -3.601 -9.030 10.180 1.00 73.75 100 HIS A N 1
ATOM 806 C CA . HIS A 1 100 ? -3.408 -7.624 9.820 1.00 73.75 100 HIS A CA 1
ATOM 807 C C . HIS A 1 100 ? -3.718 -6.632 10.949 1.00 73.75 100 HIS A C 1
ATOM 809 O O . HIS A 1 100 ? -3.169 -5.536 11.010 1.00 73.75 100 HIS A O 1
ATOM 815 N N . HIS A 1 101 ? -4.597 -6.992 11.880 1.00 68.38 101 HIS A N 1
ATOM 816 C CA . HIS A 1 101 ? -4.978 -6.126 12.981 1.00 68.38 101 HIS A CA 1
ATOM 817 C C . HIS A 1 101 ? -4.099 -6.381 14.209 1.00 68.38 101 HIS A C 1
ATOM 819 O O . HIS A 1 101 ? -4.407 -7.224 15.054 1.00 68.38 101 HIS A O 1
ATOM 825 N N . LYS A 1 102 ? -3.008 -5.615 14.318 1.00 65.31 102 LYS A N 1
ATOM 826 C CA . LYS A 1 102 ? -2.154 -5.549 15.512 1.00 65.31 102 LYS A CA 1
ATOM 827 C C . LYS A 1 102 ? -2.209 -4.140 16.106 1.00 65.31 102 LYS A C 1
ATOM 829 O O . LYS A 1 102 ? -2.081 -3.167 15.361 1.00 65.31 102 LYS A O 1
ATOM 834 N N . PRO A 1 103 ? -2.396 -3.986 17.429 1.00 57.7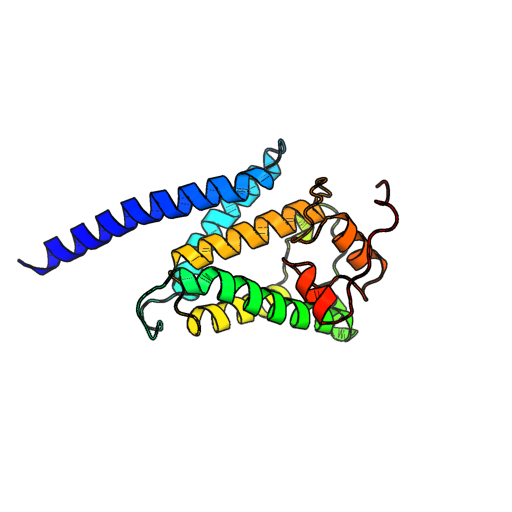2 103 PRO A N 1
ATOM 835 C CA . PRO A 1 103 ? -2.313 -2.680 18.065 1.00 57.72 103 PRO A CA 1
ATOM 836 C C . PRO A 1 103 ? -0.853 -2.218 18.055 1.00 57.72 103 PRO A C 1
ATOM 838 O O . PRO A 1 103 ? -0.063 -2.575 18.929 1.00 57.72 103 PRO A O 1
ATOM 841 N N . ALA A 1 104 ? -0.487 -1.436 17.045 1.00 59.09 104 ALA A N 1
ATOM 842 C CA . ALA A 1 104 ? 0.829 -0.833 16.972 1.00 59.09 104 ALA A CA 1
ATOM 843 C C . ALA A 1 104 ? 0.958 0.264 18.036 1.00 59.09 104 ALA A C 1
ATOM 845 O O . ALA A 1 104 ? 0.162 1.203 18.084 1.00 59.09 104 ALA A O 1
ATOM 846 N N . LYS A 1 105 ? 1.965 0.154 18.911 1.00 56.59 105 LYS A N 1
ATOM 847 C CA . LYS A 1 105 ? 2.210 1.144 19.977 1.00 56.59 105 LYS A CA 1
ATOM 848 C C . LYS A 1 105 ? 3.017 2.346 19.487 1.00 56.59 105 LYS A C 1
ATOM 850 O O . LYS A 1 105 ? 3.114 3.349 20.186 1.00 56.59 105 LYS A O 1
ATOM 855 N N . ASN A 1 106 ? 3.635 2.233 18.313 1.00 62.97 106 ASN A N 1
ATOM 856 C CA . ASN A 1 106 ? 4.396 3.284 17.651 1.00 62.97 106 ASN A CA 1
ATOM 857 C C . ASN A 1 106 ? 4.453 3.021 16.136 1.00 62.97 106 ASN A C 1
ATOM 859 O O . ASN A 1 106 ? 4.094 1.942 15.671 1.00 62.97 106 ASN A O 1
ATOM 863 N N . ALA A 1 107 ? 4.940 4.002 15.374 1.00 58.25 107 ALA A N 1
ATOM 864 C CA . ALA A 1 107 ? 5.008 3.927 13.915 1.00 58.25 107 ALA A CA 1
ATOM 865 C C . ALA A 1 107 ? 5.893 2.788 13.371 1.00 58.25 107 ALA A C 1
ATOM 867 O O . ALA A 1 107 ? 5.651 2.335 12.257 1.00 58.25 107 ALA A O 1
ATOM 868 N N . LEU A 1 108 ? 6.890 2.311 14.135 1.00 60.53 108 LEU A N 1
ATOM 869 C CA . LEU A 1 108 ? 7.707 1.155 13.739 1.00 60.53 108 LEU A CA 1
ATOM 870 C C . LEU A 1 108 ? 6.884 -0.131 13.770 1.00 60.53 108 LEU A C 1
ATOM 872 O O . LEU A 1 108 ? 6.915 -0.905 12.822 1.00 60.53 108 LEU A O 1
ATOM 876 N N . GLN A 1 109 ? 6.127 -0.334 14.849 1.00 63.69 109 GLN A N 1
ATOM 877 C CA . GLN A 1 109 ? 5.308 -1.532 15.035 1.00 63.69 109 GLN A CA 1
ATOM 878 C C . GLN A 1 109 ? 4.160 -1.619 14.028 1.00 63.69 109 GLN A C 1
ATOM 880 O O . GLN A 1 109 ? 3.674 -2.710 13.762 1.00 63.69 109 GLN A O 1
ATOM 885 N N . CYS A 1 110 ? 3.756 -0.498 13.421 1.00 62.12 110 CYS A N 1
ATOM 886 C CA . CYS A 1 110 ? 2.798 -0.496 12.311 1.00 62.12 110 CYS A CA 1
ATOM 887 C C . CYS A 1 110 ? 3.326 -1.198 11.050 1.00 62.12 110 CYS A C 1
ATOM 889 O O . CYS A 1 110 ? 2.548 -1.507 10.154 1.00 62.12 110 CYS A O 1
ATOM 891 N N . LEU A 1 111 ? 4.642 -1.389 10.949 1.00 63.25 111 LEU A N 1
ATOM 892 C CA . LEU A 1 111 ? 5.316 -1.956 9.780 1.00 63.25 111 LEU A CA 1
ATOM 893 C C . LEU A 1 111 ? 5.902 -3.345 10.070 1.00 63.25 111 LEU A C 1
ATOM 895 O O . LEU A 1 111 ? 6.490 -3.963 9.184 1.00 63.25 111 LEU A O 1
ATOM 899 N N . GLU A 1 112 ? 5.756 -3.834 11.303 1.00 66.56 112 GLU A N 1
ATOM 900 C CA . GLU A 1 112 ? 6.154 -5.183 11.688 1.00 66.56 112 GLU A CA 1
ATOM 901 C C . GLU A 1 112 ? 5.137 -6.192 11.149 1.00 66.56 112 GLU A C 1
ATOM 903 O O . GLU A 1 112 ? 4.057 -6.380 11.710 1.00 66.56 112 GLU A O 1
ATOM 908 N N . LEU A 1 113 ? 5.507 -6.868 10.062 1.00 66.88 113 LEU A N 1
ATOM 909 C CA . LEU A 1 113 ? 4.734 -7.976 9.511 1.00 66.88 113 LEU A CA 1
ATOM 910 C C . LEU A 1 113 ? 5.244 -9.286 10.111 1.00 66.88 113 LEU A C 1
ATOM 912 O O . LEU A 1 113 ? 6.452 -9.540 10.130 1.00 66.88 113 LEU A O 1
ATOM 916 N N . ASP A 1 114 ? 4.334 -10.144 10.572 1.00 70.50 114 ASP A N 1
ATOM 917 C CA . ASP A 1 114 ? 4.721 -11.534 10.832 1.00 70.50 114 ASP A CA 1
ATOM 918 C C . ASP A 1 114 ? 4.929 -12.291 9.511 1.00 70.50 114 ASP A C 1
ATOM 920 O O . ASP A 1 114 ? 4.654 -11.783 8.425 1.00 70.50 114 ASP A O 1
ATOM 924 N N . THR A 1 115 ? 5.450 -13.517 9.578 1.00 70.62 115 THR A N 1
ATOM 925 C CA . THR A 1 115 ? 5.766 -14.294 8.375 1.00 70.62 115 THR A CA 1
ATOM 926 C C . THR A 1 115 ? 4.544 -14.529 7.484 1.00 70.62 115 THR A C 1
ATOM 928 O O . THR A 1 115 ? 4.657 -14.434 6.263 1.00 70.62 115 THR A O 1
ATOM 931 N N . LEU A 1 116 ? 3.381 -14.832 8.066 1.00 73.69 116 LEU A N 1
ATOM 932 C CA . LEU A 1 116 ? 2.169 -15.107 7.297 1.00 73.69 116 LEU A CA 1
ATOM 933 C C . LEU A 1 116 ? 1.634 -13.822 6.663 1.00 73.69 116 LEU A C 1
ATOM 935 O O . LEU A 1 116 ? 1.314 -13.811 5.476 1.00 73.69 116 LEU A O 1
ATOM 939 N N . GLU A 1 117 ? 1.591 -12.745 7.439 1.00 75.00 117 GLU A N 1
ATOM 940 C CA . GLU A 1 117 ? 1.246 -11.407 6.981 1.00 75.00 117 GLU A CA 1
ATOM 941 C C . GLU A 1 117 ? 2.153 -10.990 5.817 1.00 75.00 117 GLU A C 1
ATOM 943 O O . GLU A 1 117 ? 1.659 -10.646 4.743 1.00 75.00 117 GLU A O 1
ATOM 948 N N . PHE A 1 118 ? 3.471 -11.148 5.955 1.00 77.12 118 PHE A N 1
ATOM 949 C CA . PHE A 1 118 ? 4.423 -10.878 4.882 1.00 77.12 118 PHE A CA 1
ATOM 950 C C . PHE A 1 118 ? 4.062 -11.633 3.596 1.00 77.12 118 PHE A C 1
ATOM 952 O O . PHE A 1 118 ? 3.970 -11.017 2.538 1.00 77.12 118 PHE A O 1
ATOM 959 N N . PHE A 1 119 ? 3.792 -12.940 3.657 1.00 75.56 119 PHE A N 1
ATOM 960 C CA . PHE A 1 119 ? 3.423 -13.703 2.460 1.00 75.56 119 PHE A CA 1
ATOM 961 C C . PHE A 1 119 ? 2.088 -13.260 1.848 1.00 75.56 119 PHE A C 1
ATOM 963 O O . PHE A 1 119 ? 1.985 -13.159 0.622 1.00 75.56 119 PHE A O 1
ATOM 970 N N . VAL A 1 120 ? 1.080 -12.972 2.673 1.00 83.56 120 VAL A N 1
ATOM 971 C CA . VAL A 1 120 ? -0.245 -12.522 2.216 1.00 83.56 120 VAL A CA 1
ATOM 972 C C . VAL A 1 120 ? -0.156 -11.175 1.495 1.00 83.56 120 VAL A C 1
ATOM 974 O O . VAL A 1 120 ? -0.762 -11.007 0.438 1.00 83.56 120 VAL A O 1
ATOM 977 N N . TRP A 1 121 ? 0.635 -10.238 2.018 1.00 82.81 121 TRP A N 1
ATOM 978 C CA . TRP A 1 121 ? 0.781 -8.899 1.444 1.00 82.81 121 TRP A CA 1
ATOM 979 C C . TRP A 1 121 ? 1.800 -8.828 0.302 1.00 82.81 121 TRP A C 1
ATOM 981 O O . TRP A 1 121 ? 1.634 -8.034 -0.622 1.00 82.81 121 TRP A O 1
ATOM 991 N N . PHE A 1 122 ? 2.841 -9.662 0.324 1.00 81.88 122 PHE A N 1
ATOM 992 C CA . PHE A 1 122 ? 3.929 -9.608 -0.655 1.00 81.88 122 PHE A CA 1
ATOM 993 C C . PHE A 1 122 ? 3.693 -10.492 -1.884 1.00 81.88 122 PHE A C 1
ATOM 995 O O . PHE A 1 122 ? 4.112 -10.137 -2.987 1.00 81.88 122 PHE A O 1
ATOM 1002 N N . SER A 1 123 ? 2.996 -11.626 -1.743 1.00 83.31 123 SER A N 1
ATOM 1003 C CA . SER A 1 123 ? 2.752 -12.528 -2.879 1.00 83.31 123 SER A CA 1
ATOM 1004 C C . SER A 1 123 ? 2.008 -11.872 -4.055 1.00 83.31 123 SER A C 1
ATOM 1006 O O . SER A 1 123 ? 2.428 -12.112 -5.192 1.00 83.31 123 SER A O 1
ATOM 1008 N N . PRO A 1 124 ? 1.013 -10.976 -3.864 1.00 88.12 124 PRO A N 1
ATOM 1009 C CA . PRO A 1 124 ? 0.400 -10.261 -4.981 1.00 88.12 124 PRO A CA 1
ATOM 1010 C C . PRO A 1 124 ? 1.390 -9.377 -5.744 1.00 88.12 124 PRO A C 1
ATOM 1012 O O . PRO A 1 124 ? 1.332 -9.312 -6.969 1.00 88.12 124 PRO A O 1
ATO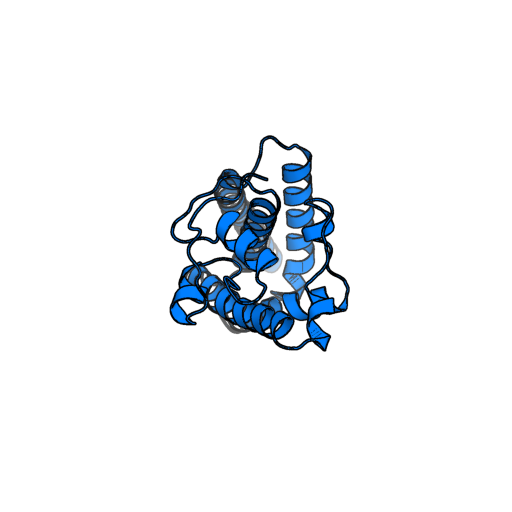M 1015 N N . VAL A 1 125 ? 2.334 -8.742 -5.039 1.00 84.12 125 VAL A N 1
ATOM 1016 C CA . VAL A 1 125 ? 3.365 -7.881 -5.643 1.00 84.12 125 VAL A CA 1
ATOM 1017 C C . VAL A 1 125 ? 4.246 -8.693 -6.592 1.00 84.12 125 VAL A C 1
ATOM 1019 O O . VAL A 1 125 ? 4.502 -8.265 -7.717 1.00 84.12 125 VAL A O 1
ATOM 1022 N N . VAL A 1 126 ? 4.661 -9.891 -6.165 1.00 81.12 126 VAL A N 1
ATOM 1023 C CA . VAL A 1 126 ? 5.470 -10.809 -6.982 1.00 81.12 126 VAL A CA 1
ATOM 1024 C C . VAL A 1 126 ? 4.698 -11.300 -8.199 1.00 81.12 126 VAL A C 1
ATOM 1026 O O . VAL A 1 126 ? 5.235 -11.292 -9.303 1.00 81.12 126 VAL A O 1
ATOM 1029 N N . VAL A 1 127 ? 3.439 -11.700 -8.023 1.00 84.56 127 VAL A N 1
ATOM 1030 C CA . VAL A 1 127 ? 2.615 -12.203 -9.129 1.00 84.56 127 VAL A CA 1
ATOM 1031 C C . VAL A 1 127 ? 2.386 -11.112 -10.175 1.00 84.56 127 VAL A C 1
ATOM 1033 O O . VAL A 1 127 ? 2.669 -11.325 -11.352 1.00 84.56 127 VAL A O 1
ATOM 1036 N N . VAL A 1 128 ? 1.941 -9.923 -9.762 1.00 85.69 128 VAL A N 1
ATOM 1037 C CA . VAL A 1 128 ? 1.674 -8.814 -10.691 1.00 85.69 128 VAL A CA 1
ATOM 1038 C C . VAL A 1 128 ? 2.966 -8.331 -11.353 1.00 85.69 128 VAL A C 1
ATOM 1040 O O . VAL A 1 128 ? 2.971 -8.080 -12.556 1.00 85.69 128 VAL A O 1
ATOM 1043 N N . GLY A 1 129 ? 4.071 -8.254 -10.604 1.00 80.31 129 GLY A N 1
ATOM 1044 C CA . GLY A 1 129 ? 5.374 -7.824 -11.121 1.00 80.31 129 GLY A CA 1
ATOM 1045 C C . GLY A 1 129 ? 5.991 -8.782 -12.142 1.00 80.31 129 GLY A C 1
ATOM 1046 O O . GLY A 1 129 ? 6.808 -8.360 -12.955 1.00 80.31 129 GLY A O 1
ATOM 1047 N N . ARG A 1 130 ? 5.577 -10.055 -12.132 1.00 78.38 130 ARG A N 1
ATOM 1048 C CA . ARG A 1 130 ? 5.959 -11.048 -13.147 1.00 78.38 130 ARG A CA 1
ATOM 1049 C C . ARG A 1 130 ? 5.060 -11.036 -14.380 1.00 78.38 130 ARG A C 1
ATOM 1051 O O . ARG A 1 130 ? 5.500 -11.452 -15.445 1.00 78.38 130 ARG A O 1
ATOM 1058 N N . ILE A 1 131 ? 3.812 -10.591 -14.241 1.00 82.00 131 ILE A N 1
ATOM 1059 C CA . ILE A 1 131 ? 2.845 -10.530 -15.347 1.00 82.00 131 ILE A CA 1
ATOM 1060 C C . ILE A 1 131 ? 2.995 -9.226 -16.136 1.00 82.00 131 ILE A C 1
ATOM 1062 O O . ILE A 1 131 ? 2.897 -9.233 -17.361 1.00 82.00 131 ILE A O 1
ATOM 1066 N N . LEU A 1 132 ? 3.206 -8.101 -15.447 1.00 81.88 132 LEU A N 1
ATOM 1067 C CA . LEU A 1 132 ? 3.348 -6.795 -16.082 1.00 81.88 132 LEU A CA 1
ATOM 1068 C C . LEU A 1 132 ? 4.816 -6.511 -16.418 1.00 81.88 132 LEU A C 1
ATOM 1070 O O . LEU A 1 132 ? 5.678 -6.702 -15.560 1.00 81.88 132 LEU A O 1
ATOM 1074 N N . PRO A 1 133 ? 5.118 -5.984 -17.616 1.00 78.81 133 PRO A N 1
ATOM 1075 C CA . PRO A 1 133 ? 6.489 -5.737 -18.047 1.00 78.81 133 PRO A CA 1
ATOM 1076 C C . PRO A 1 133 ? 7.031 -4.416 -17.513 1.00 78.81 133 PRO A C 1
ATOM 1078 O O . PRO A 1 133 ? 7.408 -3.502 -18.251 1.00 78.81 133 PRO A O 1
ATOM 1081 N N . ILE A 1 134 ? 7.032 -4.305 -16.188 1.00 77.31 134 ILE A N 1
ATOM 1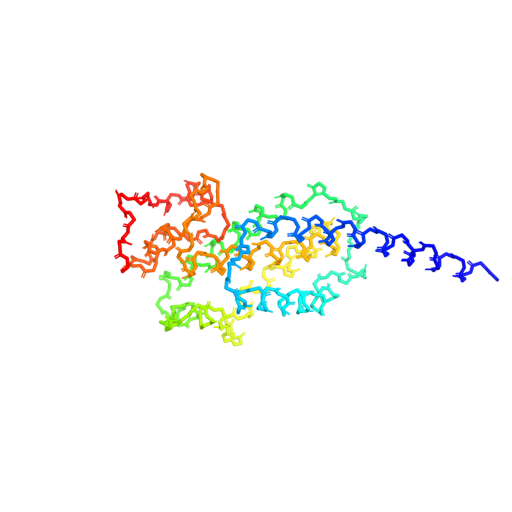082 C CA . ILE A 1 134 ? 7.620 -3.170 -15.502 1.00 77.31 134 ILE A CA 1
ATOM 1083 C C . ILE A 1 134 ? 9.133 -3.377 -15.358 1.00 77.31 134 ILE A C 1
ATOM 1085 O O . ILE A 1 134 ? 9.589 -4.479 -15.036 1.00 77.31 134 ILE A O 1
ATOM 1089 N N . PRO A 1 135 ? 9.940 -2.324 -15.569 1.00 74.38 135 PRO A N 1
ATOM 1090 C CA . PRO A 1 135 ? 11.364 -2.399 -15.284 1.00 74.38 135 PRO A CA 1
ATOM 1091 C C . PRO A 1 135 ? 11.581 -2.672 -13.792 1.00 74.38 135 PRO A C 1
ATOM 1093 O O . PRO A 1 135 ? 10.816 -2.195 -12.951 1.00 74.38 135 PRO A O 1
ATOM 1096 N N . ARG A 1 136 ? 12.670 -3.370 -13.444 1.00 72.50 136 ARG A N 1
ATOM 1097 C CA . ARG A 1 136 ? 13.061 -3.632 -12.044 1.00 72.50 136 ARG A CA 1
ATOM 1098 C C . ARG A 1 136 ? 13.076 -2.355 -11.193 1.00 72.50 136 ARG A C 1
ATOM 1100 O O . ARG A 1 136 ? 12.629 -2.349 -10.048 1.00 72.50 136 ARG A O 1
ATOM 1107 N N . THR A 1 137 ? 13.547 -1.254 -11.770 1.00 70.31 137 THR A N 1
ATOM 1108 C CA . THR A 1 137 ? 13.536 0.075 -11.145 1.00 70.31 137 THR A CA 1
ATOM 1109 C C . THR A 1 137 ? 12.122 0.586 -10.861 1.00 70.31 137 THR A C 1
ATOM 1111 O O . THR A 1 137 ? 11.914 1.199 -9.821 1.00 70.31 137 THR A O 1
ATOM 1114 N N . GLY A 1 138 ? 11.130 0.275 -11.700 1.00 75.00 138 GLY A N 1
ATOM 1115 C CA . GLY A 1 138 ? 9.720 0.612 -11.472 1.00 75.00 138 GLY A CA 1
ATOM 1116 C C . GLY A 1 138 ? 9.134 -0.040 -10.219 1.00 75.00 138 GLY A C 1
ATOM 1117 O O . GLY A 1 138 ? 8.269 0.526 -9.556 1.00 75.00 138 GLY A O 1
ATOM 1118 N N . ALA A 1 139 ? 9.647 -1.195 -9.821 1.00 72.38 139 ALA A N 1
ATOM 1119 C CA . ALA A 1 139 ? 9.192 -1.843 -8.606 1.00 72.38 139 ALA A CA 1
ATOM 1120 C C . ALA A 1 139 ? 9.862 -1.351 -7.335 1.00 72.38 139 ALA A C 1
ATOM 1122 O O . ALA A 1 139 ? 9.232 -1.302 -6.282 1.00 72.38 139 ALA A O 1
ATOM 1123 N N . ILE A 1 140 ? 11.131 -0.962 -7.449 1.00 74.00 140 ILE A N 1
ATOM 1124 C CA . ILE A 1 140 ? 11.815 -0.210 -6.402 1.00 74.00 140 ILE A CA 1
ATOM 1125 C C . ILE A 1 140 ? 11.040 1.093 -6.162 1.00 74.00 140 ILE A C 1
ATOM 1127 O O . ILE A 1 140 ? 10.686 1.382 -5.022 1.00 74.00 140 ILE A O 1
ATOM 1131 N N . VAL A 1 141 ? 10.672 1.812 -7.235 1.00 75.62 141 VAL A N 1
ATOM 1132 C CA . VAL A 1 141 ? 9.804 3.004 -7.176 1.00 75.62 141 VAL A CA 1
ATOM 1133 C C . VAL A 1 141 ? 8.500 2.694 -6.441 1.00 75.62 141 VAL A C 1
ATOM 1135 O O . VAL A 1 141 ? 8.147 3.412 -5.509 1.00 75.62 141 VAL A 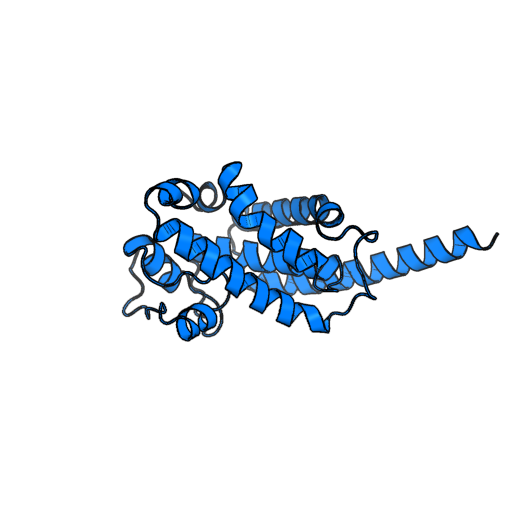O 1
ATOM 1138 N N . PHE A 1 142 ? 7.796 1.622 -6.820 1.00 79.50 142 PHE A N 1
ATOM 1139 C CA . PHE A 1 142 ? 6.563 1.222 -6.144 1.00 79.50 142 PHE A CA 1
ATOM 1140 C C . PHE A 1 142 ? 6.771 0.957 -4.655 1.00 79.50 142 PHE A C 1
ATOM 1142 O O . PHE A 1 142 ? 6.037 1.513 -3.846 1.00 79.50 142 PHE A O 1
ATOM 1149 N N . HIS A 1 143 ? 7.743 0.117 -4.293 1.00 77.12 143 HIS A N 1
ATOM 1150 C CA . HIS A 1 143 ? 7.951 -0.272 -2.902 1.00 77.12 143 HIS A CA 1
ATOM 1151 C C . HIS A 1 143 ? 8.242 0.954 -2.036 1.00 77.12 143 HIS A C 1
ATOM 1153 O O . HIS A 1 143 ? 7.703 1.077 -0.941 1.00 77.12 143 HIS A O 1
ATOM 1159 N N . LEU A 1 144 ? 9.026 1.898 -2.556 1.00 75.25 144 LEU A N 1
ATOM 1160 C CA . LEU A 1 144 ? 9.343 3.144 -1.868 1.00 75.25 144 LEU A CA 1
ATOM 1161 C C . LEU A 1 144 ? 8.122 4.043 -1.723 1.00 75.25 144 LEU A C 1
ATOM 1163 O O . LEU A 1 144 ? 7.832 4.476 -0.615 1.00 75.25 144 LEU A O 1
ATOM 1167 N N . LEU A 1 145 ? 7.367 4.271 -2.801 1.00 78.44 145 LEU A N 1
ATOM 1168 C CA . LEU A 1 145 ? 6.130 5.055 -2.747 1.00 78.44 145 LEU A CA 1
ATOM 1169 C C . LEU A 1 145 ? 5.120 4.453 -1.767 1.00 78.44 145 LEU A C 1
ATOM 1171 O O . LEU A 1 145 ? 4.588 5.166 -0.919 1.00 78.44 145 LEU A O 1
ATOM 1175 N N . PHE A 1 146 ? 4.886 3.144 -1.869 1.00 83.00 146 PHE A N 1
ATOM 1176 C CA . PHE A 1 146 ? 3.980 2.407 -0.997 1.00 83.00 146 PHE A CA 1
ATOM 1177 C C . PHE A 1 146 ? 4.422 2.543 0.457 1.00 83.00 146 PHE A C 1
ATOM 1179 O O . PHE A 1 146 ? 3.665 3.026 1.290 1.00 83.00 146 PHE A O 1
ATOM 1186 N N . PHE A 1 147 ? 5.670 2.193 0.765 1.00 78.25 147 PHE A N 1
ATOM 1187 C CA . PHE A 1 147 ? 6.163 2.205 2.135 1.00 78.25 147 PHE A CA 1
ATOM 1188 C C . PHE A 1 147 ? 6.198 3.616 2.732 1.00 78.25 147 PHE A C 1
ATOM 1190 O O . PHE A 1 147 ? 5.784 3.812 3.873 1.00 78.25 147 PHE A O 1
ATOM 1197 N N . SER A 1 148 ? 6.643 4.617 1.967 1.00 77.69 148 SER A N 1
ATOM 1198 C CA . SER A 1 148 ? 6.647 6.016 2.403 1.00 77.69 148 SER A CA 1
ATOM 1199 C C . SER A 1 148 ? 5.238 6.529 2.704 1.00 77.69 148 SER A C 1
ATOM 1201 O O . SER A 1 148 ? 5.045 7.206 3.715 1.00 77.69 148 SER A O 1
ATOM 1203 N N . LEU A 1 149 ? 4.250 6.178 1.875 1.00 82.69 149 LEU A N 1
ATOM 1204 C CA . LEU A 1 149 ? 2.851 6.517 2.122 1.00 82.69 149 LEU A CA 1
ATOM 1205 C C . LEU A 1 149 ? 2.317 5.803 3.371 1.00 82.69 149 LEU A C 1
ATOM 1207 O O . LEU A 1 149 ? 1.779 6.470 4.256 1.00 82.69 149 LEU A O 1
ATOM 1211 N N . GLN A 1 150 ? 2.533 4.488 3.490 1.00 83.81 150 GLN A N 1
ATOM 1212 C CA . GLN A 1 150 ? 2.106 3.701 4.652 1.00 83.81 150 GLN A CA 1
ATOM 1213 C C . GLN A 1 150 ? 2.718 4.241 5.949 1.00 83.81 150 GLN A C 1
ATOM 1215 O O . GLN A 1 150 ? 2.027 4.402 6.953 1.00 83.81 150 GLN A O 1
ATOM 1220 N N . LEU A 1 151 ? 4.001 4.593 5.948 1.00 77.62 151 LEU A N 1
ATOM 1221 C CA . LEU A 1 151 ? 4.636 5.175 7.123 1.00 77.62 151 LEU A CA 1
ATOM 1222 C C . LEU A 1 151 ? 4.058 6.567 7.442 1.00 77.62 151 LEU A C 1
ATOM 1224 O O . LEU A 1 151 ? 3.809 6.870 8.611 1.00 77.62 151 LEU A O 1
ATOM 1228 N N . ALA A 1 152 ? 3.791 7.403 6.433 1.00 78.75 152 ALA A N 1
ATOM 1229 C CA . ALA A 1 152 ? 3.228 8.739 6.631 1.00 78.75 152 ALA A CA 1
ATOM 1230 C C . ALA A 1 152 ? 1.813 8.710 7.242 1.00 78.75 152 ALA A C 1
ATOM 1232 O O . ALA A 1 152 ? 1.545 9.456 8.192 1.00 78.75 152 ALA A O 1
ATOM 1233 N N . ILE A 1 153 ? 0.928 7.830 6.755 1.00 84.19 153 ILE A N 1
ATOM 1234 C CA . ILE A 1 153 ? -0.446 7.703 7.275 1.00 84.19 153 ILE A CA 1
ATOM 1235 C C . ILE A 1 153 ? -0.477 7.157 8.709 1.00 84.19 153 ILE A C 1
ATOM 1237 O O . ILE A 1 153 ? -1.257 7.644 9.525 1.00 84.19 153 ILE A O 1
ATOM 1241 N N . HIS A 1 154 ? 0.403 6.215 9.067 1.00 80.31 154 HIS A N 1
ATOM 1242 C CA . HIS A 1 154 ? 0.465 5.680 10.431 1.00 80.31 154 HIS A CA 1
ATOM 1243 C C . HIS A 1 154 ? 1.077 6.698 11.407 1.00 80.31 154 HIS A C 1
ATOM 1245 O O . HIS A 1 154 ? 0.619 6.839 12.547 1.00 80.31 154 HIS A O 1
ATOM 1251 N N . CYS A 1 155 ? 2.053 7.490 10.950 1.00 76.31 155 CYS A N 1
ATOM 1252 C CA . CYS A 1 155 ? 2.633 8.578 11.740 1.00 76.31 155 CYS A CA 1
ATOM 1253 C C . CYS A 1 155 ? 1.663 9.743 11.986 1.00 76.31 155 CYS A C 1
ATOM 1255 O O . CYS A 1 155 ? 1.910 10.534 12.892 1.00 76.31 155 CYS A O 1
ATOM 1257 N N . GLY A 1 156 ? 0.555 9.854 11.245 1.00 74.25 156 GLY A N 1
ATOM 1258 C CA . GLY A 1 156 ? -0.368 10.981 11.402 1.00 74.25 156 GLY A CA 1
ATOM 1259 C C . GLY A 1 156 ? 0.119 12.270 10.738 1.00 74.25 156 GLY A C 1
ATOM 1260 O O . GLY A 1 156 ? -0.314 13.348 11.132 1.00 74.25 156 GLY A O 1
ATOM 1261 N N . LYS A 1 157 ? 1.035 12.186 9.765 1.00 70.19 157 LYS A N 1
ATOM 1262 C CA . LYS A 1 157 ? 1.554 13.370 9.069 1.00 70.19 157 LYS A CA 1
ATOM 1263 C C . LYS A 1 157 ? 0.435 14.005 8.248 1.00 70.19 157 LYS A C 1
ATOM 1265 O O . LYS A 1 157 ? -0.109 13.315 7.394 1.00 70.19 157 LYS A O 1
ATOM 1270 N N . ASP A 1 158 ? 0.114 15.280 8.478 1.00 66.94 158 ASP A N 1
ATOM 1271 C CA . ASP A 1 158 ? -1.008 15.978 7.826 1.00 66.94 158 ASP A CA 1
ATOM 1272 C C . ASP A 1 158 ? -0.791 16.155 6.310 1.00 66.94 158 ASP A C 1
ATOM 1274 O O . ASP A 1 158 ? -0.395 17.203 5.806 1.00 66.94 158 ASP A O 1
ATOM 1278 N N . ILE A 1 159 ? -1.000 15.066 5.574 1.00 67.94 159 ILE A N 1
ATOM 1279 C CA . ILE A 1 159 ? -0.964 14.985 4.122 1.00 67.94 159 ILE A CA 1
ATOM 1280 C C . ILE A 1 159 ? -2.410 14.813 3.662 1.00 67.94 159 ILE A C 1
ATOM 1282 O O . ILE A 1 159 ? -2.976 13.719 3.707 1.00 67.94 159 ILE A O 1
ATOM 1286 N N . GLN A 1 160 ? -3.020 15.910 3.213 1.00 70.25 160 GLN A N 1
ATOM 1287 C CA . GLN A 1 160 ? -4.388 15.916 2.688 1.00 70.25 160 GLN A CA 1
ATOM 1288 C C . GLN A 1 160 ? -4.395 15.921 1.168 1.00 70.25 160 GLN A C 1
ATOM 1290 O O . GLN A 1 160 ? -4.731 16.907 0.514 1.00 70.25 160 GLN A O 1
ATOM 1295 N N . TRP A 1 161 ? -3.994 14.799 0.583 1.00 77.12 161 TRP A N 1
ATOM 1296 C CA . TRP A 1 161 ? -4.006 14.649 -0.865 1.00 77.12 161 TRP A CA 1
ATOM 1297 C C . TRP A 1 161 ? -5.365 14.094 -1.319 1.00 77.12 161 TRP A C 1
ATOM 1299 O O . TRP A 1 161 ? -5.872 13.148 -0.719 1.00 77.12 161 TRP A O 1
ATOM 1309 N N . PRO A 1 162 ? -6.003 14.658 -2.363 1.00 82.81 162 PRO A N 1
ATOM 1310 C CA . PRO A 1 162 ? -7.331 14.212 -2.798 1.00 82.81 162 PRO A CA 1
ATOM 1311 C C . PRO A 1 162 ? -7.309 12.825 -3.458 1.00 82.81 162 PRO A C 1
ATOM 1313 O O . PRO A 1 162 ? -8.335 12.145 -3.517 1.00 82.81 162 PRO A O 1
ATOM 1316 N N . ILE A 1 163 ? -6.139 12.418 -3.956 1.00 89.62 163 ILE A N 1
ATOM 1317 C CA . ILE A 1 163 ? -5.919 11.175 -4.700 1.00 89.62 163 ILE A CA 1
ATOM 1318 C C . ILE A 1 163 ? -5.472 10.045 -3.764 1.00 89.62 163 ILE A C 1
ATOM 1320 O O . ILE A 1 163 ? -6.001 8.934 -3.845 1.00 89.62 163 ILE A O 1
ATOM 1324 N N . PHE A 1 164 ? -4.525 10.336 -2.872 1.00 90.62 164 PHE A N 1
ATOM 1325 C CA . PHE A 1 164 ? -3.887 9.352 -2.001 1.00 90.62 164 PHE A CA 1
ATOM 1326 C C . PHE A 1 164 ? -4.560 9.272 -0.641 1.00 90.62 164 PHE A C 1
ATOM 1328 O O . PHE A 1 164 ? -5.052 10.286 -0.151 1.00 90.62 164 PHE A O 1
ATOM 1335 N N . ILE A 1 165 ? -4.568 8.094 -0.025 1.00 90.88 165 ILE A N 1
ATOM 1336 C CA . ILE A 1 165 ? -5.110 7.918 1.325 1.00 90.88 165 ILE A CA 1
ATOM 1337 C C . ILE A 1 165 ? -4.426 8.857 2.330 1.00 90.88 165 ILE A C 1
ATOM 1339 O O . ILE A 1 165 ? -3.213 9.055 2.298 1.00 90.88 165 ILE A O 1
ATOM 1343 N N . SER A 1 166 ? -5.219 9.471 3.207 1.00 89.44 166 SER A N 1
ATOM 1344 C CA . SER A 1 166 ? -4.713 10.347 4.264 1.00 89.44 166 SER A CA 1
ATOM 1345 C C . SER A 1 166 ? -4.623 9.604 5.601 1.00 89.44 166 SER A C 1
ATOM 1347 O O . SER A 1 166 ? -5.300 8.587 5.796 1.00 89.44 166 SER A O 1
ATOM 1349 N N . PRO A 1 167 ? -3.868 10.134 6.581 1.00 87.00 167 PRO A N 1
ATOM 1350 C CA . PRO A 1 167 ? -3.904 9.598 7.937 1.00 87.00 167 PRO A CA 1
ATOM 1351 C C . PRO A 1 167 ? -5.308 9.584 8.544 1.00 87.00 167 PRO A C 1
ATOM 1353 O O . PRO A 1 167 ? -5.625 8.695 9.325 1.00 87.00 167 PRO A O 1
ATOM 1356 N N . ALA A 1 168 ? -6.163 10.549 8.186 1.00 86.94 168 ALA A N 1
ATOM 1357 C CA . ALA A 1 168 ? -7.538 10.598 8.669 1.00 86.94 168 ALA A CA 1
ATOM 1358 C C . ALA A 1 168 ? -8.395 9.475 8.058 1.00 86.94 168 ALA A C 1
ATOM 1360 O O . ALA A 1 168 ? -9.161 8.837 8.780 1.00 86.94 168 ALA A O 1
ATOM 1361 N N . ASP A 1 169 ? -8.232 9.186 6.759 1.00 90.25 169 ASP A N 1
ATOM 1362 C CA . ASP A 1 169 ? -8.914 8.056 6.112 1.00 90.25 169 ASP A CA 1
ATOM 1363 C C . ASP A 1 169 ? -8.521 6.734 6.798 1.00 90.25 169 ASP A C 1
ATOM 1365 O O . ASP A 1 169 ? -9.382 5.916 7.134 1.00 90.25 169 ASP A O 1
ATOM 1369 N N . HIS A 1 170 ? -7.225 6.572 7.070 1.00 88.75 170 HIS A N 1
ATOM 1370 C CA . HIS A 1 170 ? -6.649 5.395 7.711 1.00 88.75 170 HIS A CA 1
ATOM 1371 C C . HIS A 1 170 ? -6.995 5.281 9.213 1.00 88.75 170 HIS A C 1
ATOM 1373 O O . HIS A 1 170 ? -7.264 4.194 9.719 1.00 88.75 170 HIS A O 1
ATOM 1379 N N . ALA A 1 171 ? -7.098 6.391 9.946 1.00 86.25 171 ALA A N 1
ATOM 1380 C CA . ALA A 1 171 ? -7.581 6.386 11.330 1.00 86.25 171 ALA A CA 1
ATOM 1381 C C . ALA A 1 171 ? -9.052 5.938 11.421 1.00 86.25 171 ALA A C 1
ATOM 1383 O O . ALA A 1 171 ? -9.445 5.201 12.330 1.00 86.25 171 ALA A O 1
ATOM 1384 N N . ILE A 1 172 ? -9.883 6.334 10.452 1.00 88.81 172 ILE A N 1
ATOM 1385 C CA . ILE A 1 172 ? -11.266 5.850 10.347 1.00 88.81 172 ILE A CA 1
ATOM 1386 C C . ILE A 1 172 ? -11.287 4.352 10.055 1.00 88.81 172 ILE A C 1
ATOM 1388 O O . ILE A 1 172 ? -12.075 3.621 10.658 1.00 88.81 172 ILE A O 1
ATOM 1392 N N . HIS A 1 173 ? -10.390 3.884 9.188 1.00 90.69 173 HIS A N 1
ATOM 1393 C CA . HIS A 1 173 ? -10.203 2.461 8.952 1.00 90.69 173 HIS A CA 1
ATOM 1394 C C . HIS A 1 173 ? -9.886 1.710 10.257 1.00 90.69 173 HIS A C 1
ATOM 1396 O O . HIS A 1 173 ? -10.598 0.773 10.605 1.00 90.69 173 HIS A O 1
ATOM 1402 N N . HIS A 1 174 ? -8.904 2.161 11.040 1.00 85.62 174 HIS A N 1
ATOM 1403 C CA . HIS A 1 174 ? -8.543 1.514 12.308 1.00 85.62 174 HIS A CA 1
ATOM 1404 C C . HIS A 1 174 ? -9.581 1.651 13.425 1.00 85.62 174 HIS A C 1
ATOM 1406 O O . HIS A 1 174 ? -9.543 0.863 14.361 1.00 85.62 174 HIS A O 1
ATOM 1412 N N . SER A 1 175 ? -10.492 2.622 13.365 1.00 85.06 175 SER A N 1
ATOM 1413 C CA . SER A 1 175 ? -11.551 2.770 14.377 1.00 85.06 175 SER A CA 1
ATOM 1414 C C . SER A 1 175 ? -12.816 1.985 14.045 1.00 85.06 175 SER A C 1
ATOM 1416 O O . SER A 1 175 ? -13.581 1.637 14.943 1.00 85.06 175 SER A O 1
ATOM 1418 N N . ARG A 1 176 ? -13.073 1.724 12.760 1.00 85.75 176 ARG A N 1
ATOM 1419 C CA . ARG A 1 176 ? -14.311 1.074 12.310 1.00 85.75 176 ARG A CA 1
ATOM 1420 C C . ARG A 1 176 ? -14.086 -0.304 11.708 1.00 85.75 176 ARG A C 1
ATOM 1422 O O . ARG A 1 176 ? -14.978 -1.140 11.792 1.00 85.75 176 ARG A O 1
ATOM 1429 N N . HIS A 1 177 ? -12.937 -0.550 11.092 1.00 85.19 177 HIS A N 1
ATOM 1430 C CA . HIS A 1 177 ? -12.540 -1.799 10.424 1.00 85.19 177 HIS A CA 1
ATOM 1431 C C . HIS A 1 177 ? -13.375 -2.197 9.194 1.00 85.19 177 HIS A C 1
ATOM 1433 O O . HIS A 1 177 ? -13.143 -3.248 8.597 1.00 85.19 177 HIS A O 1
ATOM 1439 N N . HIS A 1 178 ? -14.356 -1.381 8.788 1.00 89.06 178 HIS A N 1
ATOM 1440 C CA . HIS A 1 178 ? -15.248 -1.697 7.665 1.00 89.06 178 HIS A CA 1
ATOM 1441 C C . HIS A 1 178 ? -15.291 -0.659 6.534 1.00 89.06 178 HIS A C 1
ATOM 1443 O O . HIS A 1 178 ? -16.131 -0.759 5.640 1.00 89.06 178 HIS A O 1
ATOM 1449 N N . TYR A 1 179 ? -14.369 0.304 6.552 1.00 92.56 179 TYR A N 1
ATOM 1450 C CA . TYR A 1 179 ? -14.231 1.361 5.547 1.00 92.56 179 TYR A CA 1
ATOM 1451 C C . TYR A 1 179 ? -12.757 1.623 5.235 1.00 92.56 179 TYR A C 1
ATOM 1453 O O . TYR A 1 179 ? -11.893 1.235 6.022 1.00 92.56 179 TYR A O 1
ATOM 1461 N N . ASN A 1 180 ? -12.500 2.330 4.131 1.00 94.44 180 ASN A N 1
ATOM 1462 C CA . ASN A 1 180 ? -11.187 2.854 3.742 1.00 94.44 180 ASN A CA 1
ATOM 1463 C C . ASN A 1 180 ? -10.088 1.773 3.707 1.00 94.44 180 ASN A C 1
ATOM 1465 O O . ASN A 1 180 ? -9.123 1.831 4.464 1.00 94.44 180 ASN A O 1
ATOM 1469 N N . TYR A 1 181 ? -10.268 0.748 2.872 1.00 94.44 181 TYR A N 1
ATOM 1470 C CA . TYR A 1 181 ? -9.340 -0.384 2.756 1.00 94.44 181 TYR A CA 1
ATOM 1471 C C . TYR A 1 181 ? -8.207 -0.162 1.744 1.00 94.44 181 TYR A C 1
ATOM 1473 O O . TYR A 1 181 ? -7.289 -0.981 1.678 1.00 94.44 181 TYR A O 1
ATOM 1481 N N . ALA A 1 182 ? -8.267 0.872 0.905 1.00 94.19 182 ALA A N 1
ATOM 1482 C CA . ALA A 1 182 ? -7.214 1.133 -0.069 1.00 94.19 182 ALA A CA 1
ATOM 1483 C C . ALA A 1 182 ? -5.885 1.444 0.632 1.00 94.19 182 ALA A C 1
ATOM 1485 O O . ALA A 1 182 ? -5.869 1.998 1.730 1.00 94.19 182 ALA A O 1
ATOM 1486 N N . ASN A 1 183 ? -4.772 1.095 -0.017 1.00 90.62 183 ASN A N 1
ATOM 1487 C CA . ASN A 1 183 ? -3.431 1.339 0.521 1.00 90.62 183 ASN A CA 1
ATOM 1488 C C . ASN A 1 183 ? -2.756 2.535 -0.157 1.00 90.62 183 ASN A C 1
ATOM 1490 O O . ASN A 1 183 ? -1.859 3.145 0.408 1.00 90.62 183 ASN A O 1
ATOM 1494 N N . ILE A 1 184 ? -3.170 2.878 -1.377 1.00 91.50 184 ILE A N 1
ATOM 1495 C CA . ILE A 1 184 ? -2.625 4.015 -2.114 1.00 91.50 184 ILE A CA 1
ATOM 1496 C C . ILE A 1 184 ? -3.733 4.988 -2.479 1.00 91.50 184 ILE A C 1
ATOM 1498 O O . ILE A 1 184 ? -3.693 6.142 -2.052 1.00 91.50 184 ILE A O 1
ATOM 1502 N N . PHE A 1 185 ? -4.721 4.556 -3.266 1.00 94.06 185 PHE A N 1
ATOM 1503 C CA . PHE A 1 185 ? -5.658 5.472 -3.908 1.00 94.06 185 PHE A CA 1
ATOM 1504 C C . PHE A 1 185 ? -7.032 5.444 -3.244 1.00 94.06 185 PHE A C 1
ATOM 1506 O O . PHE A 1 185 ? -7.726 4.429 -3.266 1.00 94.06 185 PHE A O 1
ATOM 1513 N N . LYS A 1 186 ? -7.523 6.608 -2.793 1.00 94.06 186 LYS A N 1
ATOM 1514 C CA . LYS A 1 186 ? -8.910 6.739 -2.291 1.00 94.06 186 LYS A CA 1
ATOM 1515 C C . LYS A 1 186 ? -9.944 6.306 -3.329 1.00 94.06 186 LYS A C 1
ATOM 1517 O O . LYS A 1 186 ? -11.063 5.933 -2.988 1.00 94.06 186 LYS A O 1
ATOM 1522 N N . MET A 1 187 ? -9.590 6.411 -4.611 1.00 95.31 187 MET A N 1
ATOM 1523 C CA . MET A 1 187 ? -10.456 6.018 -5.717 1.00 95.31 187 MET A CA 1
ATOM 1524 C C . MET A 1 187 ? -10.854 4.542 -5.634 1.00 95.31 187 MET A C 1
ATOM 1526 O O . MET A 1 187 ? -12.000 4.223 -5.927 1.00 95.31 187 MET A O 1
ATOM 1530 N N . THR A 1 188 ? -9.963 3.662 -5.182 1.00 96.38 188 THR A N 1
ATOM 1531 C CA . THR A 1 188 ? -10.246 2.229 -5.054 1.00 96.38 188 THR A CA 1
ATOM 1532 C C . THR A 1 188 ? -11.402 1.994 -4.075 1.00 96.38 188 THR A C 1
ATOM 1534 O O . THR A 1 188 ? -12.380 1.330 -4.413 1.00 96.38 188 THR A O 1
ATOM 1537 N N . ASP A 1 189 ? -11.385 2.656 -2.916 1.00 96.56 189 ASP A N 1
ATOM 1538 C CA . ASP A 1 189 ? -12.510 2.640 -1.974 1.00 96.56 189 ASP A CA 1
ATOM 1539 C C . ASP A 1 189 ? -13.796 3.252 -2.542 1.00 96.56 189 ASP A C 1
ATOM 1541 O O . ASP A 1 189 ? -14.890 2.777 -2.239 1.00 96.56 189 ASP A O 1
ATOM 1545 N N . LYS A 1 190 ? -13.693 4.304 -3.365 1.00 95.62 190 LYS A N 1
ATOM 1546 C CA . LYS A 1 190 ? -14.860 4.928 -4.012 1.00 95.62 190 LYS A CA 1
ATOM 1547 C C . LYS A 1 190 ? -15.498 3.992 -5.038 1.00 95.62 190 LYS A C 1
ATOM 1549 O O . LYS A 1 190 ? -16.717 3.854 -5.040 1.00 95.62 190 LYS A O 1
ATOM 1554 N N . ILE A 1 191 ? -14.687 3.327 -5.861 1.00 96.88 191 ILE A N 1
ATOM 1555 C CA . ILE A 1 191 ? -15.138 2.359 -6.871 1.00 96.88 191 ILE A CA 1
ATOM 1556 C C . ILE A 1 191 ? -15.850 1.178 -6.201 1.00 96.88 191 ILE A C 1
ATOM 1558 O O . ILE A 1 191 ? -16.906 0.756 -6.665 1.00 96.88 191 ILE A O 1
ATOM 1562 N N . PHE A 1 192 ? -15.307 0.664 -5.094 1.00 96.62 192 PHE A N 1
ATOM 1563 C CA . PHE A 1 192 ? -15.862 -0.502 -4.397 1.00 96.62 192 PHE A CA 1
ATOM 1564 C C . PHE A 1 192 ? -16.847 -0.166 -3.261 1.00 96.62 192 PHE A C 1
ATOM 1566 O O . PHE A 1 192 ? -17.296 -1.073 -2.551 1.00 96.62 192 PHE A O 1
ATOM 1573 N N . GLY A 1 193 ? -17.208 1.112 -3.097 1.00 95.75 193 GLY A N 1
ATOM 1574 C CA . GLY A 1 193 ? -18.253 1.565 -2.175 1.00 95.75 193 GLY A CA 1
ATOM 1575 C C . GLY A 1 193 ? -17.896 1.471 -0.688 1.00 95.75 193 GLY A C 1
ATOM 1576 O O . GLY A 1 193 ? -18.782 1.288 0.142 1.00 95.75 193 GLY A O 1
ATOM 1577 N N . THR A 1 194 ? -16.613 1.562 -0.337 1.00 96.38 194 THR A N 1
ATOM 1578 C CA . THR A 1 194 ? -16.114 1.498 1.051 1.00 96.38 194 THR A CA 1
ATOM 1579 C C . THR A 1 194 ? -15.468 2.797 1.522 1.00 96.38 194 THR A C 1
ATOM 1581 O O . THR A 1 194 ? -14.955 2.850 2.639 1.00 96.38 194 THR A O 1
ATOM 1584 N N . TYR A 1 195 ? -15.514 3.852 0.705 1.00 95.75 195 TYR A N 1
ATOM 1585 C CA . TYR A 1 195 ? -14.983 5.155 1.084 1.00 95.75 195 TYR A CA 1
ATOM 1586 C C . TYR A 1 195 ? -15.856 5.825 2.146 1.00 95.75 195 TYR A C 1
ATOM 1588 O O . TYR A 1 195 ? -17.040 6.080 1.923 1.00 95.75 195 TYR A O 1
ATOM 1596 N N . TYR A 1 196 ? -15.250 6.165 3.279 1.00 94.00 196 TYR A N 1
ATOM 1597 C CA . TYR A 1 196 ? -15.850 6.991 4.313 1.00 94.00 196 TYR A CA 1
ATOM 1598 C C . TYR A 1 196 ? -15.044 8.277 4.478 1.00 94.00 196 TYR A C 1
ATOM 1600 O O . TYR A 1 196 ? -13.878 8.253 4.880 1.00 94.00 196 TYR A O 1
ATOM 1608 N N . TYR A 1 197 ? -15.695 9.406 4.198 1.00 90.38 197 TYR A N 1
ATOM 1609 C CA . TYR A 1 197 ? -15.076 10.723 4.276 1.00 90.38 197 TYR A CA 1
ATOM 1610 C C . TYR A 1 197 ? -14.806 11.143 5.735 1.00 90.38 197 TYR A C 1
ATOM 1612 O O . TYR A 1 197 ? -15.718 11.059 6.566 1.00 90.38 197 TYR A O 1
ATOM 1620 N N . PRO A 1 198 ? -13.605 11.650 6.067 1.00 83.38 198 PRO A N 1
ATOM 1621 C CA . PRO A 1 198 ? -13.320 12.182 7.395 1.00 83.38 198 PRO A CA 1
ATOM 1622 C C . PRO A 1 198 ? -14.126 13.451 7.682 1.00 83.38 198 PRO A C 1
ATOM 1624 O O . PRO A 1 198 ? -13.849 14.513 7.137 1.00 83.38 198 PRO A O 1
ATOM 1627 N N . GLN A 1 199 ? -15.142 13.351 8.544 1.00 72.00 199 GLN A N 1
ATOM 1628 C CA . GLN A 1 199 ? -15.992 14.496 8.902 1.00 72.00 199 GLN A CA 1
ATOM 1629 C C . GLN A 1 199 ? -15.294 15.482 9.856 1.00 72.00 199 GLN A C 1
ATOM 1631 O O . GLN A 1 199 ? -15.652 16.654 9.877 1.00 72.00 199 GLN A O 1
ATOM 1636 N N . VAL A 1 200 ? -14.289 15.017 10.607 1.00 58.59 200 VAL A N 1
ATOM 1637 C CA . VAL A 1 200 ? -13.402 15.788 11.493 1.00 58.59 200 VAL A CA 1
ATOM 1638 C C . VAL A 1 200 ? -12.097 14.988 11.597 1.00 58.59 200 VAL A C 1
ATOM 1640 O O . VAL A 1 200 ? -12.165 13.773 11.790 1.00 58.59 200 VAL A O 1
ATOM 1643 N N . VAL A 1 201 ? -10.922 15.612 11.448 1.00 54.06 201 VAL A N 1
ATOM 1644 C CA . VAL A 1 201 ? -9.648 14.947 11.782 1.00 54.06 201 VAL A CA 1
ATOM 1645 C C . VAL A 1 201 ? -9.679 14.713 13.294 1.00 54.06 201 VAL A C 1
ATOM 1647 O O . VAL A 1 201 ? -9.767 15.699 14.026 1.00 54.06 201 VAL A O 1
ATOM 1650 N N . PRO A 1 202 ? -9.690 13.467 13.801 1.00 45.06 202 PRO A N 1
ATOM 1651 C CA . PRO A 1 202 ? -9.670 13.259 15.239 1.00 45.06 202 PRO A CA 1
ATOM 1652 C C . PRO A 1 202 ? -8.381 13.883 15.770 1.00 45.06 202 PRO A C 1
ATOM 1654 O O . PRO A 1 202 ? -7.293 13.491 15.343 1.00 45.06 202 PRO A O 1
ATOM 1657 N N . ASN A 1 203 ? -8.499 14.867 16.663 1.00 48.44 203 ASN A N 1
ATOM 1658 C CA . ASN A 1 203 ? -7.359 15.299 17.460 1.00 48.44 203 ASN A CA 1
ATOM 1659 C C . ASN A 1 203 ? -6.870 14.054 18.213 1.00 48.44 203 ASN A C 1
ATOM 1661 O O . ASN A 1 203 ? -7.653 13.449 18.948 1.00 48.44 203 ASN A O 1
ATOM 1665 N N . ARG A 1 204 ? -5.633 13.628 17.935 1.00 47.91 204 ARG A N 1
ATOM 1666 C CA . ARG A 1 204 ? -4.966 12.568 18.699 1.00 47.91 204 ARG A CA 1
ATOM 1667 C C . ARG A 1 204 ? -4.724 13.027 20.128 1.00 47.91 204 ARG A C 1
ATOM 1669 O O . ARG A 1 204 ? -4.355 14.210 20.297 1.00 47.91 204 ARG A O 1
#

Foldseek 3Di:
DPPVVVVVVVVVVCVVVLVVLVVVLVVVLVVLDDPDPVLVVVLVVLLVVLVVCLCVLCVVVQAPDAADPVCLVVLLVVLLLVQLVLQLVLLPDPVSVVQQPDPQPDLVSNPDGDPVNCCSSCVSSSVSSSVTRHDSSSSSSVSSNLVSQSSSLRNQPQDDDQFFDHVQQVVCCNVPVQANSGSTGLVSRVVVVRHDDRPDRPDD

InterPro domains:
  IPR006694 Fatty acid hydroxylase [PF04116] (74-194)
  IPR050307 Sterol desaturase-related [PTHR11863] (34-196)

Secondary structure (DSSP, 8-state):
--HHHHHHHHHHHHHHHHHHHHHHHHHHHTTT--S-HHHHHHHHHHHHHHHHHHHHHS-GGG--S---TTHHHHHHHHHHHHHHHHHHHHHHSGGGHHHH----SSTTGGG---HHHHHHHHHHHHHHHHHS---HHHHHHHHHHHHHHHHHHHHT-----SSBPPHHHHHHHHHHSSS---SSBHHHHHHTT-----SS----

Radius of gyration: 18.29 Å; chains: 1; bounding box: 55×32×48 Å

pLDDT: mean 72.33, std 16.21, range [35.34, 96.88]

Organism: NCBI:txid568900

Sequence (204 aa):
MMGWFTIKNDLLSMESFASSGVAVVLVLSIPFMTDNVAFNSISLANFGLSLLLSPIIFSDSFQITEPNWWFLPIFLVVLDAILYWVHRFCHRVKAHWQIHHKPAKNALQCLELDTLEFFVWFSPVVVVGRILPIPRTGAIVFHLLFFSLQLAIHCGKDIQWPIFISPADHAIHHSRHHYNYANIFKMTDKIFGTYYYPQVVPNR